Protein AF-A0A6C2U8V4-F1 (afdb_monomer_lite)

Secondary structure (DSSP, 8-state):
--SHHHHHHHHHHHHHHHHTT-S--HHHHHHHHHHHHHHHHHHHHHHHHHHHHHHHHHHHHHHHHHHHHHHHHHHHHHHHHTT-HHHHHHHHHHHHHHHHHHHHHHHHHHHHHHHHHHHHHHHHHHHHHHHHHHHHHHHHHHHHHHHHHHHHHHHHHHHHHTT--TTHHHHHHHHHHHHHHHHHHHHHHHHHHHTTSSSSSSSTT--------HHHHHHHHSSSS--

Foldseek 3Di:
DPDPVVVVVVVVVVVVVVVVVVPDPVLVVLVVVLVVLVVVLVVLVVVLVVLVVVLVVLVVQLVVLVVLLVVLVVQLVVCVVVVNVVSNVVSVVSNVVSVVSNVVSVVVSVVSVVVSVVSVVVSVVSVVVSVVSVVVSVVVVVVVVVVVVVVVVVVVVVVCVVQPNPCNVVVVVVVVVVVVVVVVVVVVVVVVVVVVPPPPPPPPPDDDDDDDDPVPVVVVVPPPDDD

InterPro domains:
  IPR007157 PspA/VIPP1 [PF04012] (3-222)
  IPR007157 PspA/VIPP1 [PTHR31088] (2-222)

Sequence (227 aa):
MASLFKAISNVVRGAKDDLAKSMADPVRDGKIAIADSEKQVAEFTTKIASLVAENKRLIKQRDEAAEEVEKFTRIAQKAAQAGNEADVRSALEMKTRADERVASLTAEVAKSEQLTSMLRDQLGKARAKVAQAKSNMTRMSARVEGAKIRTELAKASSEFNAGNSPLGALDDLEKSVQEKESEAEAWEEMVGMENQGSAADLASKYDTPASALDDEVAKLMAANKKG

Structure (mmCIF, N/CA/C/O backbone):
data_AF-A0A6C2U8V4-F1
#
_entry.id   AF-A0A6C2U8V4-F1
#
loop_
_atom_site.group_PDB
_atom_site.id
_atom_site.type_symbol
_atom_site.label_atom_id
_atom_site.label_alt_id
_atom_site.label_comp_id
_atom_site.label_asym_id
_atom_site.label_entity_id
_atom_site.label_seq_id
_atom_site.pdbx_PDB_ins_code
_atom_site.Cartn_x
_atom_site.Cartn_y
_atom_site.Cartn_z
_atom_site.occupancy
_atom_site.B_iso_or_equiv
_atom_site.auth_seq_id
_atom_site.auth_comp_id
_atom_site.auth_asym_id
_atom_site.auth_atom_id
_atom_site.pdbx_PDB_model_num
ATOM 1 N N . MET A 1 1 ? 47.813 33.747 -34.731 1.00 45.91 1 MET A N 1
ATOM 2 C CA . MET A 1 1 ? 46.968 33.174 -33.652 1.00 45.91 1 MET A CA 1
ATOM 3 C C . MET A 1 1 ? 45.488 33.136 -34.071 1.00 45.91 1 MET A C 1
ATOM 5 O O . MET A 1 1 ? 44.652 33.741 -33.421 1.00 45.91 1 MET A O 1
ATOM 9 N N . ALA A 1 2 ? 45.142 32.440 -35.163 1.00 56.03 2 ALA A N 1
ATOM 10 C CA . ALA A 1 2 ? 43.776 32.430 -35.723 1.00 56.03 2 ALA A CA 1
ATOM 11 C C . ALA A 1 2 ? 43.219 31.006 -35.946 1.00 56.03 2 ALA A C 1
ATOM 13 O O . ALA A 1 2 ? 42.456 30.778 -36.878 1.00 56.03 2 ALA A O 1
ATOM 14 N N . SER A 1 3 ? 43.619 30.041 -35.107 1.00 54.16 3 SER A N 1
ATOM 15 C CA . SER A 1 3 ? 43.233 28.625 -35.273 1.00 54.16 3 SER A CA 1
ATOM 16 C C . SER A 1 3 ? 42.321 28.092 -34.154 1.00 54.16 3 SER A C 1
ATOM 18 O O . SER A 1 3 ? 41.470 27.243 -34.397 1.00 54.16 3 SER A O 1
ATOM 20 N N . LEU A 1 4 ? 42.385 28.659 -32.943 1.00 49.31 4 LEU A N 1
ATOM 21 C CA . LEU A 1 4 ? 41.612 28.157 -31.795 1.00 49.31 4 LEU A CA 1
ATOM 22 C C . LEU A 1 4 ? 40.139 28.610 -31.802 1.00 49.31 4 LEU A C 1
ATOM 24 O O . LEU A 1 4 ? 39.250 27.816 -31.512 1.00 49.31 4 LEU A O 1
ATOM 28 N N . PHE A 1 5 ? 39.841 29.839 -32.239 1.00 49.59 5 PHE A N 1
ATOM 29 C CA . PHE A 1 5 ? 38.450 30.304 -32.378 1.00 49.59 5 PHE A CA 1
ATOM 30 C C . PHE A 1 5 ? 37.708 29.653 -33.558 1.00 49.59 5 PHE A C 1
ATOM 32 O O . PHE A 1 5 ? 36.494 29.466 -33.496 1.00 49.59 5 PHE A O 1
ATOM 39 N N . LYS A 1 6 ? 38.427 29.246 -34.614 1.00 48.84 6 LYS A N 1
ATOM 40 C CA . LYS A 1 6 ? 37.847 28.515 -35.754 1.00 48.84 6 LYS A CA 1
ATOM 41 C C . LYS A 1 6 ? 37.521 27.063 -35.396 1.00 48.84 6 LYS A C 1
ATOM 43 O O . LYS A 1 6 ? 36.480 26.566 -35.812 1.00 48.84 6 LYS A O 1
ATOM 48 N N . ALA A 1 7 ? 38.342 26.425 -34.559 1.00 52.09 7 ALA A N 1
ATOM 49 C CA . ALA A 1 7 ? 38.050 25.098 -34.018 1.00 52.09 7 ALA A CA 1
ATOM 50 C C . ALA A 1 7 ? 36.796 25.108 -33.119 1.00 52.09 7 ALA A C 1
ATOM 52 O O . ALA A 1 7 ? 35.920 24.265 -33.284 1.00 52.09 7 ALA A O 1
ATOM 53 N N . ILE A 1 8 ? 36.636 26.119 -32.256 1.00 48.28 8 ILE A N 1
ATOM 54 C CA . ILE A 1 8 ? 35.443 26.261 -31.398 1.00 48.28 8 ILE A CA 1
ATOM 55 C C . ILE A 1 8 ? 34.193 26.616 -32.226 1.00 48.28 8 ILE A C 1
ATOM 57 O O . ILE A 1 8 ? 33.119 26.058 -32.007 1.00 48.28 8 ILE A O 1
ATOM 61 N N . SER A 1 9 ? 34.322 27.484 -33.237 1.00 48.34 9 SER A N 1
ATOM 62 C CA . SER A 1 9 ? 33.212 27.828 -34.139 1.00 48.34 9 SER A CA 1
ATOM 63 C C . SER A 1 9 ? 32.738 26.645 -34.992 1.00 48.34 9 SER A C 1
ATOM 65 O O . SER A 1 9 ? 31.557 26.599 -35.340 1.00 48.34 9 SER A O 1
ATOM 67 N N . ASN A 1 10 ? 33.621 25.707 -35.347 1.00 44.59 10 ASN A N 1
ATOM 68 C CA . ASN A 1 10 ? 33.250 24.522 -36.122 1.00 44.59 10 ASN A CA 1
ATOM 69 C C . ASN A 1 10 ? 32.619 23.424 -35.253 1.00 44.59 10 ASN A C 1
ATOM 71 O O . ASN A 1 10 ? 31.717 22.742 -35.731 1.00 44.59 10 ASN A O 1
ATOM 75 N N . VAL A 1 11 ? 32.970 23.328 -33.965 1.00 52.69 11 VAL A N 1
ATOM 76 C CA . VAL A 1 11 ? 32.257 22.464 -33.000 1.00 52.69 11 VAL A CA 1
ATOM 77 C C . VAL A 1 11 ? 30.810 22.941 -32.794 1.00 52.69 11 VAL A C 1
ATOM 79 O O . VAL A 1 11 ? 29.888 22.132 -32.740 1.00 52.69 11 VAL A O 1
ATOM 82 N N . VAL A 1 12 ? 30.573 24.257 -32.780 1.00 48.34 12 VAL A N 1
ATOM 83 C CA . VAL A 1 12 ? 29.216 24.825 -32.655 1.00 48.34 12 VAL A CA 1
ATOM 84 C C . VAL A 1 12 ? 28.395 24.696 -33.949 1.00 48.34 12 VAL A C 1
ATOM 86 O O . VAL A 1 12 ? 27.170 24.595 -33.883 1.00 48.34 12 VAL A O 1
ATOM 89 N N . ARG A 1 13 ? 29.030 24.674 -35.131 1.00 44.31 13 ARG A N 1
ATOM 90 C CA . ARG A 1 13 ? 28.330 24.447 -36.411 1.00 44.31 13 ARG A CA 1
ATOM 91 C C . ARG A 1 13 ? 28.014 22.969 -36.656 1.00 44.31 13 ARG A C 1
ATOM 93 O O . ARG A 1 13 ? 26.912 22.688 -37.106 1.00 44.31 13 ARG A O 1
ATOM 100 N N . GLY A 1 14 ? 28.905 22.049 -36.272 1.00 45.66 14 GLY A N 1
ATOM 101 C CA . GLY A 1 14 ? 28.641 20.603 -36.318 1.00 45.66 14 GLY A CA 1
ATOM 102 C C . GLY A 1 14 ? 27.516 20.167 -35.374 1.00 45.66 14 GLY A C 1
ATOM 103 O O . GLY A 1 14 ? 26.733 19.287 -35.706 1.00 45.66 14 GLY A O 1
ATOM 104 N N . ALA A 1 15 ? 27.342 20.865 -34.248 1.00 48.44 15 ALA A N 1
ATOM 105 C CA . ALA A 1 15 ? 26.213 20.629 -33.353 1.00 48.44 15 ALA A CA 1
ATOM 106 C C . ALA A 1 15 ? 24.857 21.079 -33.931 1.00 48.44 15 ALA A C 1
ATOM 108 O O . ALA A 1 15 ? 23.828 20.628 -33.442 1.00 48.44 15 ALA A O 1
ATOM 109 N N . LYS A 1 16 ? 24.806 21.959 -34.946 1.00 43.38 16 LYS A N 1
ATOM 110 C CA . LYS A 1 16 ? 23.532 22.466 -35.495 1.00 43.38 16 LYS A CA 1
ATOM 111 C C . LYS A 1 16 ? 22.876 21.521 -36.503 1.00 43.38 16 LYS A C 1
ATOM 113 O O . LYS A 1 16 ? 21.648 21.496 -36.546 1.00 43.38 16 LYS A O 1
ATOM 118 N N . ASP A 1 17 ? 23.653 20.697 -37.202 1.00 43.78 17 ASP A N 1
ATOM 119 C CA . ASP A 1 17 ? 23.097 19.662 -38.084 1.00 43.78 17 ASP A CA 1
ATOM 120 C C . ASP A 1 17 ? 22.673 18.401 -37.305 1.00 43.78 17 ASP A C 1
ATOM 122 O O . ASP A 1 17 ? 21.724 17.723 -37.703 1.00 43.78 17 ASP A O 1
ATOM 126 N N . ASP A 1 18 ? 23.254 18.157 -36.123 1.00 48.44 18 ASP A N 1
ATOM 127 C CA . ASP A 1 18 ? 22.783 17.119 -35.188 1.00 48.44 18 ASP A CA 1
ATOM 128 C C . ASP A 1 18 ? 21.653 17.592 -34.252 1.00 48.44 18 ASP A C 1
ATOM 130 O O . ASP A 1 18 ? 20.851 16.783 -33.780 1.00 48.44 18 ASP A O 1
ATOM 134 N N . LEU A 1 19 ? 21.501 18.902 -34.024 1.00 44.38 19 LEU A N 1
ATOM 135 C CA . LEU A 1 19 ? 20.407 19.445 -33.208 1.00 44.38 19 LEU A CA 1
ATOM 136 C C . LEU A 1 19 ? 19.065 19.485 -33.962 1.00 44.38 19 LEU A C 1
ATOM 138 O O . LEU A 1 19 ? 18.011 19.469 -33.328 1.00 44.38 19 LEU A O 1
ATOM 142 N N . ALA A 1 20 ? 19.071 19.440 -35.298 1.00 43.06 20 ALA A N 1
ATOM 143 C CA . ALA A 1 20 ? 17.849 19.308 -36.098 1.00 43.06 20 ALA A CA 1
ATOM 144 C C . ALA A 1 20 ? 17.210 17.900 -36.019 1.00 43.06 20 ALA A C 1
ATOM 146 O O . ALA A 1 20 ? 16.038 17.742 -36.353 1.00 43.06 20 ALA A O 1
ATOM 147 N N . LYS A 1 21 ? 17.930 16.889 -35.501 1.00 46.38 21 LYS A N 1
ATOM 148 C CA . LYS A 1 21 ? 17.393 15.554 -35.151 1.00 46.38 21 LYS A CA 1
ATOM 149 C C . LYS A 1 21 ? 16.984 15.420 -33.674 1.00 46.38 21 LYS A C 1
ATOM 151 O O . LYS A 1 21 ? 16.642 14.330 -33.229 1.00 46.38 21 LYS A O 1
ATOM 156 N N . SER A 1 22 ? 16.991 16.518 -32.913 1.00 50.53 22 SER A N 1
ATOM 157 C CA . SER A 1 22 ? 16.705 16.554 -31.466 1.00 50.53 22 SER A CA 1
ATOM 158 C C . SER A 1 22 ? 15.212 16.721 -31.111 1.00 50.53 22 SER A C 1
ATOM 160 O O . SER A 1 22 ? 14.852 16.884 -29.943 1.00 50.53 22 SER A O 1
ATOM 162 N N . MET A 1 23 ? 14.299 16.651 -32.086 1.00 47.84 23 MET A N 1
ATOM 163 C CA . MET A 1 23 ? 12.867 16.535 -31.791 1.00 47.84 23 MET A CA 1
ATOM 164 C C . MET A 1 23 ? 12.513 15.068 -31.486 1.00 47.84 23 MET A C 1
ATOM 166 O O . MET A 1 23 ? 12.340 14.267 -32.394 1.00 47.84 23 MET A O 1
ATOM 170 N N . ALA A 1 24 ? 12.414 14.768 -30.183 1.00 52.16 24 ALA A N 1
ATOM 171 C CA . ALA A 1 24 ? 11.990 13.511 -29.548 1.00 52.16 24 ALA A CA 1
ATOM 172 C C . ALA A 1 24 ? 12.878 12.279 -29.817 1.00 52.16 24 ALA A C 1
ATOM 174 O O . ALA A 1 24 ? 12.722 11.592 -30.820 1.00 52.16 24 ALA A O 1
ATOM 175 N N . ASP A 1 25 ? 13.755 11.937 -28.862 1.00 70.81 25 ASP A N 1
ATOM 176 C CA . ASP A 1 25 ? 14.272 10.567 -28.741 1.00 70.81 25 ASP A CA 1
ATOM 177 C C . ASP A 1 25 ? 13.211 9.736 -27.992 1.00 70.81 25 ASP A C 1
ATOM 179 O O . ASP A 1 25 ? 13.082 9.878 -26.768 1.00 70.81 25 ASP A O 1
ATOM 183 N N . PRO A 1 26 ? 12.456 8.852 -28.676 1.00 72.38 26 PRO A N 1
ATOM 184 C CA . PRO A 1 26 ? 11.370 8.100 -28.050 1.00 72.38 26 PRO A CA 1
ATOM 185 C C . PRO A 1 26 ? 11.869 7.163 -26.943 1.00 72.38 26 PRO A C 1
ATOM 187 O O . PRO A 1 26 ? 11.113 6.814 -26.035 1.00 72.38 26 PRO A O 1
ATOM 190 N N . VAL A 1 27 ? 13.144 6.756 -26.996 1.00 76.69 27 VAL A N 1
ATOM 191 C CA . VAL A 1 27 ? 13.772 5.927 -25.963 1.00 76.69 27 VAL A CA 1
ATOM 192 C C . VAL A 1 27 ? 14.047 6.759 -24.716 1.00 76.69 27 VAL A C 1
ATOM 194 O O . VAL A 1 27 ? 13.769 6.305 -23.605 1.00 76.69 27 VAL A O 1
ATOM 197 N N . ARG A 1 28 ? 14.571 7.979 -24.873 1.00 82.75 28 ARG A N 1
ATOM 198 C CA . ARG A 1 28 ? 14.780 8.906 -23.752 1.00 82.75 28 ARG A CA 1
ATOM 199 C C . ARG A 1 28 ? 13.455 9.263 -23.084 1.00 82.75 28 ARG A C 1
ATOM 201 O O . ARG A 1 28 ? 13.329 9.102 -21.872 1.00 82.75 28 ARG A O 1
ATOM 208 N N . ASP A 1 29 ? 12.477 9.707 -23.865 1.00 82.12 29 ASP A N 1
ATOM 209 C CA . ASP A 1 29 ? 11.191 10.176 -23.340 1.00 82.12 29 ASP A CA 1
ATOM 210 C C . ASP A 1 29 ? 10.426 9.031 -22.664 1.00 82.12 29 ASP A C 1
ATOM 212 O O . ASP A 1 29 ? 9.870 9.193 -21.577 1.00 82.12 29 ASP A O 1
ATOM 216 N N . GLY A 1 30 ? 10.500 7.824 -23.231 1.00 81.62 30 GLY A N 1
ATOM 217 C CA . GLY A 1 30 ? 9.956 6.627 -22.606 1.00 81.62 30 GLY A CA 1
ATOM 218 C C . GLY A 1 30 ? 10.652 6.238 -21.295 1.00 81.62 30 GLY A C 1
ATOM 219 O O . GLY A 1 30 ? 9.977 5.829 -20.350 1.00 81.62 30 GLY A O 1
ATOM 220 N N . LYS A 1 31 ? 11.982 6.387 -21.191 1.00 85.88 31 LYS A N 1
ATOM 221 C CA . LYS A 1 31 ? 12.718 6.162 -19.931 1.00 85.88 31 LYS A CA 1
ATOM 222 C C . LYS A 1 31 ? 12.314 7.162 -18.844 1.00 85.88 31 LYS A C 1
ATOM 224 O O . LYS A 1 31 ? 12.139 6.744 -17.702 1.00 85.88 31 LYS A O 1
ATOM 229 N N . ILE A 1 32 ? 12.125 8.437 -19.194 1.00 88.75 32 ILE A N 1
ATOM 230 C CA . ILE A 1 32 ? 11.640 9.472 -18.263 1.00 88.75 32 ILE A CA 1
ATOM 231 C C . ILE A 1 32 ? 10.233 9.118 -17.774 1.00 88.75 32 ILE A C 1
ATOM 233 O O . ILE A 1 32 ? 10.012 9.039 -16.570 1.00 88.75 32 ILE A O 1
ATOM 237 N N . ALA A 1 33 ? 9.313 8.786 -18.685 1.00 83.75 33 ALA A N 1
ATOM 238 C CA . ALA A 1 33 ? 7.949 8.402 -18.323 1.00 83.75 33 ALA A CA 1
ATOM 239 C C . ALA A 1 33 ? 7.900 7.176 -17.388 1.00 83.75 33 ALA A C 1
ATOM 241 O O . ALA A 1 33 ? 7.075 7.120 -16.472 1.00 83.75 33 ALA A O 1
ATOM 242 N N . ILE A 1 34 ? 8.788 6.194 -17.588 1.00 89.56 34 ILE A N 1
ATOM 243 C CA . ILE A 1 34 ? 8.923 5.038 -16.688 1.00 89.56 34 ILE A CA 1
ATOM 244 C C . ILE A 1 34 ? 9.429 5.477 -15.311 1.00 89.56 34 ILE A C 1
ATOM 246 O O . ILE A 1 34 ? 8.846 5.061 -14.313 1.00 89.56 34 ILE A O 1
ATOM 250 N N . ALA A 1 35 ? 10.461 6.321 -15.244 1.00 89.88 35 ALA A N 1
ATOM 251 C CA . ALA A 1 35 ? 11.000 6.819 -13.978 1.00 89.88 35 ALA A CA 1
ATOM 252 C C . ALA A 1 35 ? 9.961 7.642 -13.192 1.00 89.88 35 ALA A C 1
ATOM 254 O O . ALA A 1 35 ? 9.774 7.426 -11.993 1.00 89.88 35 ALA A O 1
ATOM 255 N N . ASP A 1 36 ? 9.218 8.517 -13.871 1.00 90.19 36 ASP A N 1
ATOM 256 C CA . ASP A 1 36 ? 8.121 9.280 -13.269 1.00 90.19 36 ASP A CA 1
ATOM 257 C C . ASP A 1 36 ? 7.009 8.356 -12.760 1.00 90.19 36 ASP A C 1
ATOM 259 O O . ASP A 1 36 ? 6.465 8.561 -11.673 1.00 90.19 36 ASP A O 1
ATOM 263 N N . SER A 1 37 ? 6.704 7.289 -13.503 1.00 90.06 37 SER A N 1
ATOM 264 C CA . SER A 1 37 ? 5.733 6.277 -13.078 1.00 90.06 37 SER A CA 1
ATOM 265 C C . SER A 1 37 ? 6.222 5.475 -11.865 1.00 90.06 37 SER A C 1
ATOM 267 O O . 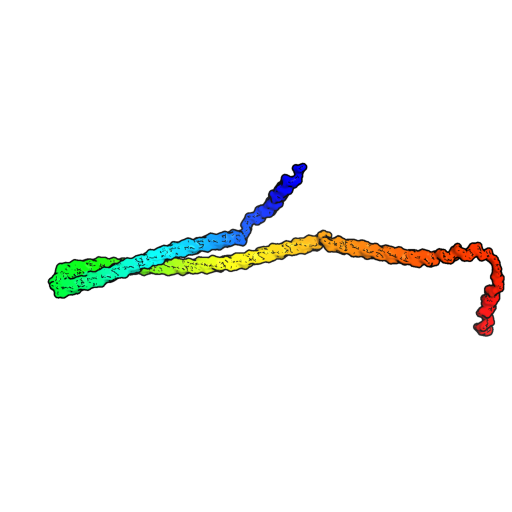SER A 1 37 ? 5.439 5.210 -10.953 1.00 90.06 37 SER A O 1
ATOM 269 N N . GLU A 1 38 ? 7.508 5.104 -11.810 1.00 93.31 38 GLU A N 1
ATOM 270 C CA . GLU A 1 38 ? 8.128 4.450 -10.646 1.00 93.31 38 GLU A CA 1
ATOM 271 C C . GLU A 1 38 ? 8.033 5.356 -9.404 1.00 93.31 38 GLU A C 1
ATOM 273 O O . GLU A 1 38 ? 7.635 4.893 -8.330 1.00 93.31 38 GLU A O 1
ATOM 278 N N . LYS A 1 39 ? 8.301 6.660 -9.560 1.00 94.88 39 LYS A N 1
ATOM 279 C CA . LYS A 1 39 ? 8.146 7.657 -8.492 1.00 94.88 39 LYS A CA 1
ATOM 280 C C . LYS A 1 39 ? 6.697 7.754 -8.009 1.00 94.88 39 LYS A C 1
ATOM 282 O O . LYS A 1 39 ? 6.453 7.666 -6.807 1.00 94.88 39 LYS A O 1
ATOM 287 N N . GLN A 1 40 ? 5.729 7.861 -8.919 1.00 89.94 40 GLN A N 1
ATOM 288 C CA . GLN A 1 40 ? 4.306 7.907 -8.558 1.00 89.94 40 GLN A CA 1
ATOM 289 C C . GLN A 1 40 ? 3.861 6.639 -7.818 1.00 89.94 40 GLN A C 1
ATOM 291 O O . GLN A 1 40 ? 3.149 6.714 -6.817 1.00 89.94 40 GLN A O 1
ATOM 296 N N . VAL A 1 41 ? 4.310 5.461 -8.261 1.00 93.38 41 VAL A N 1
ATOM 297 C CA . VAL A 1 41 ? 4.047 4.191 -7.569 1.00 93.38 41 VAL A CA 1
ATOM 298 C C . VAL A 1 41 ? 4.610 4.211 -6.147 1.00 93.38 41 VAL A C 1
ATOM 300 O O . VAL A 1 41 ? 3.938 3.742 -5.225 1.00 93.38 41 VAL A O 1
ATOM 303 N N . ALA A 1 42 ? 5.811 4.753 -5.937 1.00 92.62 42 ALA A N 1
ATOM 304 C CA . ALA A 1 42 ? 6.389 4.898 -4.602 1.00 92.62 42 ALA A CA 1
ATOM 305 C C . ALA A 1 42 ? 5.560 5.856 -3.727 1.00 92.62 42 ALA A C 1
ATOM 307 O O . ALA A 1 42 ? 5.205 5.507 -2.602 1.00 92.62 42 ALA A O 1
ATOM 308 N N . GLU A 1 43 ? 5.156 7.010 -4.260 1.00 91.69 43 GLU A N 1
ATOM 309 C CA . GLU A 1 43 ? 4.302 7.971 -3.551 1.00 91.69 43 GLU A CA 1
ATOM 310 C C . GLU A 1 43 ? 2.950 7.364 -3.145 1.00 91.69 43 GLU A C 1
ATOM 312 O O . GLU A 1 43 ? 2.525 7.491 -1.993 1.00 91.69 43 GLU A O 1
ATOM 317 N N . PHE A 1 44 ? 2.280 6.652 -4.057 1.00 87.62 44 PHE A N 1
ATOM 318 C CA . PHE A 1 44 ? 1.031 5.956 -3.744 1.00 87.62 44 PHE A CA 1
ATOM 319 C C . PHE A 1 44 ? 1.233 4.823 -2.742 1.00 87.62 44 PHE A C 1
ATOM 321 O O . PHE A 1 44 ? 0.371 4.612 -1.892 1.00 87.62 44 PHE A O 1
ATOM 328 N N . THR A 1 45 ? 2.375 4.132 -2.784 1.00 92.56 45 THR A N 1
ATOM 329 C CA . THR A 1 45 ? 2.722 3.120 -1.777 1.00 92.56 45 THR A CA 1
ATOM 330 C C . THR A 1 45 ? 2.735 3.735 -0.379 1.00 92.56 45 THR A C 1
ATOM 332 O O . THR A 1 45 ? 2.116 3.183 0.528 1.00 92.56 45 THR A O 1
ATOM 335 N N . THR A 1 46 ? 3.372 4.897 -0.212 1.00 94.06 46 THR A N 1
ATOM 336 C CA . THR A 1 46 ? 3.418 5.609 1.072 1.00 94.06 46 THR A CA 1
ATOM 337 C C . THR A 1 46 ? 2.027 6.051 1.522 1.00 94.06 46 THR A C 1
ATOM 339 O O . THR A 1 46 ? 1.648 5.794 2.661 1.00 94.06 46 THR A O 1
ATOM 342 N N . LYS A 1 47 ? 1.221 6.638 0.626 1.00 89.88 47 LYS A N 1
ATOM 343 C CA . LYS A 1 47 ? -0.158 7.055 0.948 1.00 89.88 47 LYS A CA 1
ATOM 344 C C . LYS A 1 47 ? -1.037 5.875 1.374 1.00 89.88 47 LYS A C 1
ATOM 346 O O . LYS A 1 47 ? -1.773 5.972 2.352 1.00 89.88 47 LYS A O 1
ATOM 351 N N . ILE A 1 48 ? -0.935 4.744 0.674 1.00 91.44 48 ILE A N 1
ATOM 352 C CA . ILE A 1 48 ? -1.662 3.517 1.024 1.00 91.44 48 ILE A CA 1
ATOM 353 C C . ILE A 1 48 ? -1.167 2.965 2.365 1.00 91.44 48 ILE A C 1
ATOM 355 O O . ILE A 1 48 ? -1.979 2.514 3.166 1.00 91.44 48 ILE A O 1
ATOM 359 N N . ALA A 1 49 ? 0.133 3.036 2.657 1.00 90.38 49 ALA A N 1
ATOM 360 C CA . ALA A 1 49 ? 0.662 2.641 3.960 1.00 90.38 49 ALA A CA 1
ATOM 361 C C . ALA A 1 49 ? 0.102 3.511 5.100 1.00 90.38 49 ALA A C 1
ATOM 363 O O . ALA A 1 49 ? -0.258 2.970 6.145 1.00 90.38 49 ALA A O 1
ATOM 364 N N . SER A 1 50 ? -0.048 4.823 4.891 1.00 92.38 50 SER A N 1
ATOM 365 C CA . SER A 1 50 ? -0.710 5.712 5.855 1.00 92.38 50 SER A CA 1
ATOM 366 C C . SER A 1 50 ? -2.173 5.323 6.090 1.00 92.38 50 SER A C 1
ATOM 368 O O . SER A 1 50 ? -2.605 5.271 7.237 1.00 92.38 50 SER A O 1
ATOM 370 N N . LEU A 1 51 ? -2.920 4.970 5.037 1.00 88.25 51 LEU A N 1
ATOM 371 C CA . LEU A 1 51 ? -4.299 4.476 5.175 1.00 88.25 51 LEU A CA 1
ATOM 372 C C . LEU A 1 51 ? -4.368 3.146 5.936 1.00 88.25 51 LEU A C 1
ATOM 374 O O . LEU A 1 51 ? -5.236 2.966 6.783 1.00 88.25 51 LEU A O 1
ATOM 378 N N . VAL A 1 52 ? -3.428 2.230 5.687 1.00 92.38 52 VAL A N 1
ATOM 379 C CA . VAL A 1 52 ? -3.311 0.970 6.441 1.00 92.38 52 VAL A CA 1
ATOM 380 C C . VAL A 1 52 ? -3.022 1.241 7.920 1.00 92.38 52 VAL A C 1
ATOM 382 O O . VAL A 1 52 ? -3.570 0.561 8.785 1.00 92.38 52 VAL A O 1
ATOM 385 N N . ALA A 1 53 ? -2.154 2.205 8.228 1.00 94.69 53 ALA A N 1
ATOM 386 C CA . ALA A 1 53 ? -1.853 2.580 9.606 1.00 94.69 53 ALA A CA 1
ATOM 387 C C . ALA A 1 53 ? -3.090 3.157 10.311 1.00 94.69 53 ALA A C 1
ATOM 389 O O . ALA A 1 53 ? -3.384 2.767 11.440 1.00 94.69 53 ALA A O 1
ATOM 390 N N . GLU A 1 54 ? -3.849 4.010 9.625 1.00 93.81 54 GLU A N 1
ATOM 391 C CA . GLU A 1 54 ? -5.103 4.551 10.151 1.00 93.81 54 GLU A CA 1
ATOM 392 C C . GLU A 1 54 ? -6.159 3.458 10.357 1.00 93.81 54 GLU A C 1
ATOM 394 O O . GLU A 1 54 ? -6.810 3.414 11.395 1.00 93.81 54 GLU A O 1
ATOM 399 N N . ASN A 1 55 ? -6.269 2.504 9.430 1.00 95.06 55 ASN A N 1
ATOM 400 C CA . ASN A 1 55 ? -7.125 1.332 9.595 1.00 95.06 55 ASN A CA 1
ATOM 401 C C . ASN A 1 55 ? -6.772 0.541 10.869 1.00 95.06 55 ASN A C 1
ATOM 403 O O . ASN A 1 55 ? -7.646 0.250 11.682 1.00 95.06 55 ASN A O 1
ATOM 407 N N . LYS A 1 56 ? -5.479 0.280 11.107 1.00 97.19 56 LYS A N 1
ATOM 408 C CA . LYS A 1 56 ? -5.022 -0.369 12.346 1.00 97.19 56 LYS A CA 1
ATOM 409 C C . LYS A 1 56 ? -5.367 0.442 13.593 1.00 97.19 56 LYS A C 1
ATOM 411 O O . LYS A 1 56 ? -5.684 -0.141 14.627 1.00 97.19 56 LYS A O 1
ATOM 416 N N . ARG A 1 57 ? -5.308 1.774 13.507 1.00 97.69 57 ARG A N 1
ATOM 417 C CA . ARG A 1 57 ? -5.710 2.666 14.598 1.00 97.69 57 ARG A CA 1
ATOM 418 C C . ARG A 1 57 ? -7.203 2.519 14.901 1.00 97.69 57 ARG A C 1
ATOM 420 O O . ARG A 1 57 ? -7.551 2.377 16.068 1.00 97.69 57 ARG A O 1
ATOM 427 N N . LEU A 1 58 ? -8.058 2.482 13.877 1.00 97.75 58 LEU A N 1
ATOM 428 C CA . LEU A 1 58 ? -9.502 2.257 14.024 1.00 97.75 58 LEU A CA 1
ATOM 429 C C . LEU A 1 58 ? -9.814 0.881 14.625 1.00 97.75 58 LEU A C 1
ATOM 431 O O . LEU A 1 58 ? -10.630 0.791 15.537 1.00 97.75 58 LEU A O 1
ATOM 435 N N . ILE A 1 59 ? -9.124 -0.172 14.171 1.00 98.12 59 ILE A N 1
ATOM 436 C CA . ILE A 1 59 ? -9.234 -1.520 14.748 1.00 98.12 59 ILE A CA 1
ATOM 437 C C . ILE A 1 59 ? -8.913 -1.478 16.242 1.00 98.12 59 ILE A C 1
ATOM 439 O O . ILE A 1 59 ? -9.709 -1.940 17.052 1.00 98.12 59 ILE A O 1
ATOM 443 N N . LYS A 1 60 ? -7.795 -0.847 16.617 1.00 98.50 60 LYS A N 1
ATOM 444 C CA . LYS A 1 60 ? -7.413 -0.717 18.025 1.00 98.50 60 LYS A CA 1
ATOM 445 C C . LYS A 1 60 ? -8.476 0.026 18.839 1.00 98.50 60 LYS A C 1
ATOM 447 O O . LYS A 1 60 ? -8.820 -0.417 19.924 1.00 98.50 60 LYS A O 1
ATOM 452 N N . GLN A 1 61 ? -9.023 1.125 18.316 1.00 98.31 61 GLN A N 1
ATOM 453 C CA . GLN A 1 61 ? -10.083 1.876 18.998 1.00 98.31 61 GLN A CA 1
ATOM 454 C C . GLN A 1 61 ? -11.369 1.062 19.168 1.00 98.31 61 GLN A C 1
ATOM 456 O O . GLN A 1 61 ? -12.045 1.191 20.189 1.00 98.31 61 GLN A O 1
ATOM 461 N N . ARG A 1 62 ? -11.725 0.238 18.175 1.00 98.62 62 ARG A N 1
ATOM 462 C CA . ARG A 1 62 ? -12.864 -0.682 18.264 1.00 98.62 62 ARG A CA 1
ATOM 463 C C . ARG A 1 62 ? -12.633 -1.709 19.368 1.00 98.62 62 ARG A C 1
ATOM 465 O O . ARG A 1 62 ? -13.541 -1.954 20.154 1.00 98.62 62 ARG A O 1
ATOM 472 N N . ASP A 1 63 ? -11.435 -2.282 19.423 1.00 98.44 63 ASP A N 1
ATOM 473 C CA . ASP A 1 63 ? -11.077 -3.303 20.408 1.00 98.44 63 ASP A CA 1
ATOM 474 C C . ASP A 1 63 ? -11.061 -2.714 21.827 1.00 98.44 63 ASP A C 1
ATOM 476 O O . ASP A 1 63 ? -11.666 -3.280 22.732 1.00 98.44 63 ASP A O 1
ATOM 480 N N . GLU A 1 64 ? -10.502 -1.513 22.004 1.00 98.38 64 GLU A N 1
ATOM 481 C CA . GLU A 1 64 ? -10.571 -0.759 23.266 1.00 98.38 64 GLU A CA 1
ATOM 482 C C . GLU A 1 64 ? -12.029 -0.491 23.697 1.00 98.38 64 GLU A C 1
ATOM 484 O O . GLU A 1 64 ? -12.376 -0.648 24.867 1.00 98.38 64 GLU A O 1
ATOM 489 N N . ALA A 1 65 ? -12.918 -0.134 22.762 1.00 98.31 65 ALA A N 1
ATOM 490 C CA . ALA A 1 65 ? -14.340 0.043 23.064 1.00 98.31 65 ALA A CA 1
ATOM 491 C C . ALA A 1 65 ? -15.033 -1.285 23.430 1.00 98.31 65 ALA A C 1
ATOM 493 O O . ALA A 1 65 ? -15.904 -1.304 24.298 1.00 98.31 65 ALA A O 1
ATOM 494 N N . ALA A 1 66 ? -14.635 -2.404 22.821 1.00 98.44 66 ALA A N 1
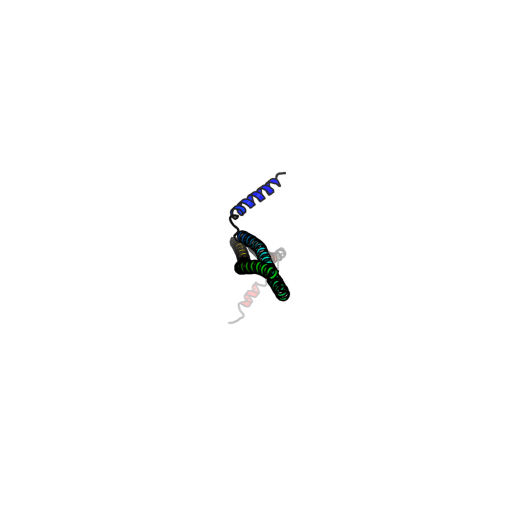ATOM 495 C CA . ALA A 1 66 ? -15.148 -3.725 23.180 1.00 98.44 66 ALA A CA 1
ATOM 496 C C . ALA A 1 66 ? -14.704 -4.139 24.596 1.00 98.44 66 ALA A C 1
ATOM 498 O O . ALA A 1 66 ? -15.503 -4.668 25.370 1.00 98.44 66 ALA A O 1
ATOM 499 N N . GLU A 1 67 ? -13.472 -3.814 24.991 1.00 98.56 67 GLU A N 1
ATOM 500 C CA . GLU A 1 67 ? -13.005 -4.001 26.368 1.00 98.56 67 GLU A CA 1
ATOM 501 C C . GLU A 1 67 ? -13.808 -3.152 27.373 1.00 98.56 67 GLU A C 1
ATOM 503 O O . GLU A 1 67 ? -14.108 -3.613 28.482 1.00 98.56 67 GLU A O 1
ATOM 508 N N . GLU A 1 68 ? -14.209 -1.926 27.002 1.00 98.00 68 GLU A N 1
ATOM 509 C CA . GLU A 1 68 ? -15.116 -1.100 27.813 1.00 98.00 68 GLU A CA 1
ATOM 510 C C . GLU A 1 68 ? -16.480 -1.789 28.012 1.00 98.00 68 GLU A C 1
ATOM 512 O O . GLU A 1 68 ? -16.981 -1.830 29.141 1.00 98.00 68 GLU A O 1
ATOM 517 N N . VAL A 1 69 ? -17.057 -2.392 26.963 1.00 98.38 69 VAL A N 1
ATOM 518 C CA . VAL A 1 69 ? -18.309 -3.171 27.055 1.00 98.38 69 VAL A CA 1
ATOM 519 C C . VAL A 1 69 ? -18.169 -4.302 28.074 1.00 98.38 69 VAL A C 1
ATOM 521 O O . VAL A 1 69 ? -19.013 -4.452 28.967 1.00 98.38 69 VAL A O 1
ATOM 524 N N . GLU A 1 70 ? -17.091 -5.084 28.002 1.00 98.19 70 GLU A N 1
ATOM 525 C CA . GLU A 1 70 ? -16.837 -6.176 28.948 1.00 98.19 70 GLU A CA 1
ATOM 526 C C . GLU A 1 70 ? -16.621 -5.671 30.378 1.00 98.19 70 GLU A C 1
ATOM 528 O O . GLU A 1 70 ? -17.069 -6.289 31.353 1.00 98.19 70 GLU A O 1
ATOM 533 N N . LYS A 1 71 ? -15.928 -4.540 30.534 1.00 98.25 71 LYS A N 1
ATOM 534 C CA . LYS A 1 71 ? -15.702 -3.900 31.831 1.00 98.25 71 LYS A CA 1
ATOM 535 C C . LYS A 1 71 ? -17.025 -3.492 32.473 1.00 98.25 71 LYS A C 1
ATOM 537 O O . LYS A 1 71 ? -17.274 -3.865 33.620 1.00 98.25 71 LYS A O 1
ATOM 542 N N . PHE A 1 72 ? -17.878 -2.762 31.758 1.00 97.25 72 PHE A N 1
ATOM 543 C CA . PHE A 1 72 ? -19.161 -2.311 32.299 1.00 97.25 72 PHE A CA 1
ATOM 544 C C . PHE A 1 72 ? -20.140 -3.463 32.519 1.00 97.25 72 PHE A C 1
ATOM 546 O O . PHE A 1 72 ? -20.863 -3.457 33.513 1.00 97.25 72 PHE A O 1
ATOM 553 N N . THR A 1 73 ? -20.080 -4.509 31.693 1.00 97.25 73 THR A N 1
ATOM 554 C CA . THR A 1 73 ? -20.822 -5.756 31.929 1.00 97.25 73 THR A CA 1
ATOM 555 C C . THR A 1 73 ? -20.432 -6.392 33.267 1.00 97.25 73 THR A C 1
ATOM 557 O O . THR A 1 73 ? -21.302 -6.710 34.078 1.00 97.25 73 THR A O 1
ATOM 560 N N . ARG A 1 74 ? -19.129 -6.515 33.556 1.00 98.19 74 ARG A N 1
ATOM 561 C CA . ARG A 1 74 ? -18.640 -7.048 34.841 1.00 98.19 74 ARG A CA 1
ATOM 562 C C . ARG A 1 74 ? -19.023 -6.165 36.029 1.00 98.19 74 ARG A C 1
ATOM 564 O O . ARG A 1 74 ? -19.337 -6.691 37.095 1.00 98.19 74 ARG A O 1
ATOM 571 N N . ILE A 1 75 ? -18.994 -4.840 35.870 1.00 96.75 75 ILE A N 1
ATOM 572 C CA . ILE A 1 75 ? -19.424 -3.902 36.920 1.00 96.75 75 ILE A CA 1
ATOM 573 C C . ILE A 1 75 ? -20.920 -4.073 37.203 1.00 96.75 75 ILE A C 1
ATOM 575 O O . ILE A 1 75 ? -21.286 -4.243 38.364 1.00 96.75 75 ILE A O 1
ATOM 579 N N . ALA A 1 76 ? -21.763 -4.112 36.167 1.00 94.94 76 ALA A N 1
ATOM 580 C CA . ALA A 1 76 ? -23.202 -4.322 36.312 1.00 94.94 76 ALA A CA 1
ATOM 581 C C . ALA A 1 76 ? -23.514 -5.647 37.028 1.00 94.94 76 ALA A C 1
ATOM 583 O O . ALA A 1 76 ? -24.332 -5.679 37.942 1.00 94.94 76 ALA A O 1
ATOM 584 N N . GLN A 1 77 ? -22.811 -6.732 36.682 1.00 96.50 77 GLN A N 1
ATOM 585 C CA . GLN A 1 77 ? -22.963 -8.029 37.352 1.00 96.50 77 GLN A CA 1
ATOM 586 C C . GLN A 1 77 ? -22.608 -7.965 38.845 1.00 96.50 77 GLN A C 1
ATOM 588 O O . GLN A 1 77 ? -23.355 -8.481 39.675 1.00 96.50 77 GLN A O 1
ATOM 593 N N . LYS A 1 78 ? -21.495 -7.313 39.204 1.00 97.88 78 LYS A N 1
ATOM 594 C CA . LYS A 1 78 ? -21.088 -7.146 40.609 1.00 97.88 78 LYS A CA 1
ATOM 595 C C . LYS A 1 78 ? -22.068 -6.272 41.394 1.00 97.88 78 LYS A C 1
ATOM 597 O O . LYS A 1 78 ? -22.417 -6.621 42.516 1.00 97.88 78 LYS A O 1
ATOM 602 N N . ALA A 1 79 ? -22.533 -5.171 40.804 1.00 94.81 79 ALA A N 1
ATOM 603 C CA . ALA A 1 79 ? -23.532 -4.298 41.417 1.00 94.81 79 ALA A CA 1
ATOM 604 C C . ALA A 1 79 ? -24.861 -5.034 41.657 1.00 94.81 79 ALA A C 1
ATOM 606 O O . ALA A 1 79 ? -25.451 -4.902 42.727 1.00 94.81 79 ALA A O 1
ATOM 607 N N . ALA A 1 80 ? -25.282 -5.881 40.711 1.00 95.19 80 ALA A N 1
ATOM 608 C CA . ALA A 1 80 ? -26.480 -6.707 40.847 1.00 95.19 80 ALA A CA 1
ATOM 609 C C . ALA A 1 80 ? -26.346 -7.735 41.981 1.00 95.19 80 ALA A C 1
ATOM 611 O O . ALA A 1 80 ? -27.267 -7.890 42.777 1.00 95.19 80 ALA A O 1
ATOM 612 N N . GLN A 1 81 ? -25.186 -8.392 42.104 1.00 96.75 81 GLN A N 1
ATOM 613 C CA . GLN A 1 81 ? -24.899 -9.308 43.218 1.00 96.75 81 GLN A CA 1
ATOM 614 C C . GLN A 1 81 ? -24.917 -8.601 44.579 1.00 96.75 81 GLN A C 1
ATOM 616 O O . GLN A 1 81 ? -25.318 -9.197 45.574 1.00 96.75 81 GLN A O 1
ATOM 621 N N . ALA A 1 82 ? -24.506 -7.332 44.620 1.00 96.62 82 ALA A N 1
ATOM 622 C CA . ALA A 1 82 ? -24.560 -6.494 45.814 1.00 96.62 82 ALA A CA 1
ATOM 623 C C . ALA A 1 82 ? -25.951 -5.876 46.076 1.00 96.62 82 ALA A C 1
ATOM 625 O O . ALA A 1 82 ? -26.121 -5.176 47.071 1.00 96.62 82 ALA A O 1
ATOM 626 N N . GLY A 1 83 ? -26.936 -6.101 45.198 1.00 95.75 83 GLY A N 1
ATOM 627 C CA . GLY A 1 83 ? -28.282 -5.533 45.316 1.00 95.75 83 GLY A CA 1
ATOM 628 C C . GLY A 1 83 ? -28.369 -4.023 45.058 1.00 95.75 83 GLY A C 1
ATOM 629 O O . GLY A 1 83 ? -29.381 -3.415 45.399 1.00 95.75 83 GLY A O 1
ATOM 630 N N . ASN A 1 84 ? -27.339 -3.400 44.468 1.00 96.56 84 ASN A N 1
ATOM 631 C CA . ASN A 1 84 ? -27.343 -1.964 44.182 1.00 96.56 84 ASN A CA 1
ATOM 632 C C . ASN A 1 84 ? -27.901 -1.669 42.780 1.00 96.56 84 ASN A C 1
ATOM 634 O O . ASN A 1 84 ? -27.163 -1.591 41.798 1.00 96.56 84 ASN A O 1
ATOM 638 N N . GLU A 1 85 ? -29.217 -1.482 42.689 1.00 95.38 85 GLU A N 1
ATOM 639 C CA . GLU A 1 85 ? -29.921 -1.239 41.423 1.00 95.38 85 GLU A CA 1
ATOM 640 C C . GLU A 1 85 ? -29.471 0.048 40.703 1.00 95.38 85 GLU A C 1
ATOM 642 O O . GLU A 1 85 ? -29.375 0.069 39.472 1.00 95.38 85 GLU A O 1
ATOM 647 N N . ALA A 1 86 ? -29.144 1.111 41.447 1.00 95.62 86 ALA A N 1
ATOM 648 C CA . ALA A 1 86 ? -28.705 2.378 40.862 1.00 95.62 86 ALA A CA 1
ATOM 649 C C . ALA A 1 86 ? -27.372 2.221 40.107 1.00 95.62 86 ALA A C 1
ATOM 651 O O . ALA A 1 86 ? -27.234 2.692 38.973 1.00 95.62 86 ALA A O 1
ATOM 652 N N . ASP A 1 87 ? -26.424 1.487 40.696 1.00 92.94 87 ASP A N 1
ATOM 653 C CA . ASP A 1 87 ? -25.131 1.191 40.074 1.00 92.94 87 ASP A CA 1
ATOM 654 C C . ASP A 1 87 ? -25.279 0.263 38.862 1.00 92.94 87 ASP A C 1
ATOM 656 O O . ASP A 1 87 ? -24.582 0.445 37.862 1.00 92.94 87 ASP A O 1
ATOM 660 N N . VAL A 1 88 ? -26.212 -0.698 38.908 1.00 96.12 88 VAL A N 1
ATOM 661 C CA . VAL A 1 88 ? -26.532 -1.553 37.752 1.00 96.12 88 VAL A CA 1
ATOM 662 C C . VAL A 1 88 ? -27.004 -0.701 36.579 1.00 96.12 88 VAL A C 1
ATOM 664 O O . VAL A 1 88 ? -26.476 -0.843 35.476 1.00 96.12 88 VAL A O 1
ATOM 667 N N . ARG A 1 89 ? -27.967 0.203 36.805 1.00 96.31 89 ARG A N 1
ATOM 668 C CA . ARG A 1 89 ? -28.503 1.063 35.741 1.00 96.31 89 ARG A CA 1
ATOM 669 C C . ARG A 1 89 ? -27.406 1.944 35.140 1.00 96.31 89 ARG A C 1
ATOM 671 O O . ARG A 1 89 ? -27.251 1.962 33.922 1.00 96.31 89 ARG A O 1
ATOM 678 N N . SER A 1 90 ? -26.592 2.579 35.983 1.00 96.62 90 SER A N 1
ATOM 679 C CA . SER A 1 90 ? -25.459 3.406 35.545 1.00 96.62 90 SER A CA 1
ATOM 680 C C . SER A 1 90 ? -24.438 2.611 34.716 1.00 96.62 90 SER A C 1
ATOM 682 O O . SER A 1 90 ? -24.029 3.038 33.634 1.00 96.62 90 SER A O 1
ATOM 684 N N . ALA A 1 91 ? -24.066 1.407 35.162 1.00 95.69 91 ALA A N 1
ATOM 685 C CA . ALA A 1 91 ? -23.141 0.548 34.427 1.00 95.69 91 ALA A CA 1
ATOM 686 C C . ALA A 1 91 ? -23.714 0.093 33.074 1.00 95.69 91 ALA A C 1
ATOM 688 O O . ALA A 1 91 ? -22.988 0.068 32.080 1.00 95.69 91 ALA A O 1
ATOM 689 N N . LEU A 1 92 ? -25.010 -0.230 33.009 1.00 96.62 92 LEU A N 1
ATOM 690 C CA . LEU A 1 92 ? -25.672 -0.601 31.757 1.00 96.62 92 LEU A CA 1
ATOM 691 C C . LEU A 1 92 ? -25.769 0.574 30.777 1.00 96.62 92 LEU A C 1
ATOM 693 O O . LEU A 1 92 ? -25.564 0.369 29.586 1.00 96.62 92 LEU A O 1
ATOM 697 N N . GLU A 1 93 ? -26.001 1.801 31.245 1.00 97.50 93 GLU A N 1
ATOM 698 C CA . GLU A 1 93 ? -25.964 2.993 30.386 1.00 97.50 93 GLU A CA 1
ATOM 699 C C . GLU A 1 93 ? -24.575 3.206 29.76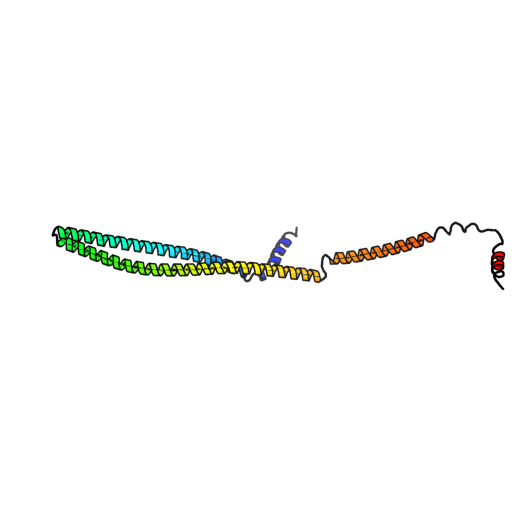5 1.00 97.50 93 GLU A C 1
ATOM 701 O O . GLU A 1 93 ? -24.459 3.465 28.565 1.00 97.50 93 GLU A O 1
ATOM 706 N N . MET A 1 94 ? -23.510 3.045 30.557 1.00 97.44 94 MET A N 1
ATOM 707 C CA . MET A 1 94 ? -22.133 3.138 30.057 1.00 97.44 94 MET A CA 1
ATOM 708 C C . MET A 1 94 ? -21.803 2.010 29.073 1.00 97.44 94 MET A C 1
ATOM 710 O O . MET A 1 94 ? -21.181 2.263 28.042 1.00 97.44 94 MET A O 1
ATOM 714 N N . LYS A 1 95 ? -22.270 0.784 29.348 1.00 97.62 95 LYS A N 1
ATOM 715 C CA . LYS A 1 95 ? -22.157 -0.352 28.425 1.00 97.62 95 LYS A CA 1
ATOM 716 C C . LYS A 1 95 ? -22.830 -0.042 27.086 1.00 97.62 95 LYS A C 1
ATOM 718 O O . LYS A 1 95 ? -22.198 -0.230 26.056 1.00 97.62 95 LYS A O 1
ATOM 723 N N . THR A 1 96 ? -24.063 0.469 27.094 1.00 98.19 96 THR A N 1
ATOM 724 C CA . THR A 1 96 ? -24.800 0.809 25.865 1.00 98.19 96 THR A CA 1
ATOM 725 C C . THR A 1 96 ? -24.041 1.827 25.015 1.00 98.19 96 THR A C 1
ATOM 727 O O . THR A 1 96 ? -23.895 1.632 23.813 1.00 98.19 96 THR A O 1
ATOM 730 N N . ARG A 1 97 ? -23.465 2.868 25.630 1.00 97.81 97 ARG A N 1
ATOM 731 C CA . ARG A 1 97 ? -22.626 3.845 24.908 1.00 97.81 97 ARG A CA 1
ATOM 732 C C . ARG A 1 97 ? -21.368 3.208 24.310 1.00 97.81 97 ARG A C 1
ATOM 734 O O . ARG A 1 97 ? -20.951 3.577 23.214 1.00 97.81 97 ARG A O 1
ATOM 741 N N . ALA A 1 98 ? -20.744 2.271 25.023 1.00 97.81 98 ALA A N 1
ATOM 742 C CA . ALA A 1 98 ? -19.595 1.532 24.509 1.00 97.81 98 ALA A CA 1
ATOM 743 C C . ALA A 1 98 ? -19.995 0.599 23.348 1.00 97.81 98 ALA A C 1
ATOM 745 O O . ALA A 1 98 ? -19.300 0.574 22.335 1.00 97.81 98 ALA A O 1
ATOM 746 N N . ASP A 1 99 ? -21.146 -0.078 23.430 1.00 98.38 99 ASP A N 1
ATOM 747 C CA . ASP A 1 99 ? -21.693 -0.910 22.347 1.00 98.38 99 ASP A CA 1
ATOM 748 C C . ASP A 1 99 ? -21.967 -0.083 21.080 1.00 98.38 99 ASP A C 1
ATOM 750 O O . ASP A 1 99 ? -21.603 -0.490 19.975 1.00 98.38 99 ASP A O 1
ATOM 754 N N . GLU A 1 100 ? -22.551 1.110 21.222 1.00 98.38 100 GLU A N 1
ATOM 755 C CA . GLU A 1 100 ? -22.769 2.041 20.106 1.00 98.38 100 GLU A CA 1
ATOM 756 C C . GLU A 1 100 ? -21.443 2.447 19.442 1.00 98.38 100 GLU A C 1
ATOM 758 O O . GLU A 1 100 ? -21.332 2.455 18.210 1.00 98.38 100 GLU A O 1
ATOM 763 N N . ARG A 1 101 ? -20.402 2.720 20.243 1.00 98.25 101 ARG A N 1
ATOM 764 C CA . ARG A 1 101 ? -19.049 2.996 19.731 1.00 98.25 101 ARG A CA 1
ATOM 765 C C . ARG A 1 101 ? -18.470 1.795 18.989 1.00 98.25 101 ARG A C 1
ATOM 767 O O . ARG A 1 101 ? -17.918 1.980 17.906 1.00 98.25 101 ARG A O 1
ATOM 774 N N . VAL A 1 102 ? -18.606 0.581 19.530 1.00 98.69 102 VAL A N 1
ATOM 775 C CA . VAL A 1 102 ? -18.156 -0.655 18.867 1.00 98.69 102 VAL A CA 1
ATOM 776 C C . VAL A 1 102 ? -18.853 -0.822 17.521 1.00 98.69 102 VAL A C 1
ATOM 778 O O . VAL A 1 102 ? -18.179 -1.078 16.521 1.00 98.69 102 VAL A O 1
ATOM 781 N N . ALA A 1 103 ? -20.173 -0.637 17.462 1.00 98.44 103 ALA A N 1
ATOM 782 C CA . ALA A 1 103 ? -20.939 -0.752 16.225 1.00 98.44 103 ALA A CA 1
ATOM 783 C C . ALA A 1 103 ? -20.477 0.268 15.169 1.00 98.44 103 ALA A C 1
ATOM 785 O O . ALA A 1 103 ? -20.208 -0.108 14.025 1.00 98.44 103 ALA A O 1
ATOM 786 N N . SER A 1 104 ? -20.301 1.535 15.564 1.00 98.31 104 SER A N 1
ATOM 787 C CA . SER A 1 104 ? -19.812 2.594 14.671 1.00 98.31 104 SER A CA 1
ATOM 788 C C . SER A 1 104 ? -18.405 2.298 14.146 1.00 98.31 104 SER A C 1
ATOM 790 O O . SER A 1 104 ? -18.175 2.304 12.937 1.00 98.31 104 SER A O 1
ATOM 792 N N . LEU 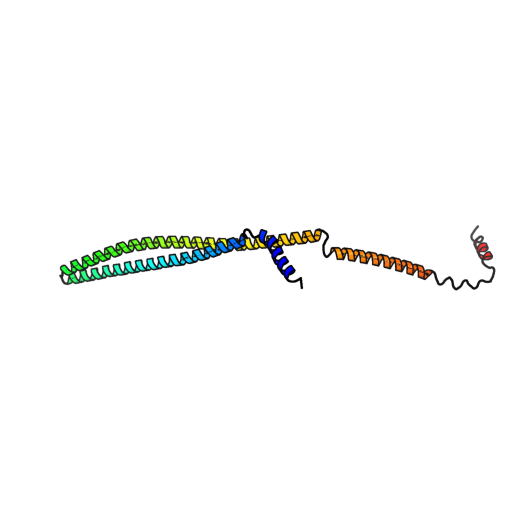A 1 105 ? -17.464 1.977 15.040 1.00 98.31 105 LEU A N 1
ATOM 793 C CA . LEU A 1 105 ? -16.076 1.698 14.668 1.00 98.31 105 LEU A CA 1
ATOM 794 C C . LEU A 1 105 ? -15.959 0.429 13.817 1.00 98.31 105 LEU A C 1
ATOM 796 O O . LEU A 1 105 ? -15.142 0.375 12.905 1.00 98.31 105 LEU A O 1
ATOM 800 N N . THR A 1 106 ? -16.803 -0.577 14.051 1.00 98.50 106 THR A N 1
ATOM 801 C CA . THR A 1 106 ? -16.852 -1.790 13.218 1.00 98.50 106 THR A CA 1
ATOM 802 C C . THR A 1 106 ? -17.243 -1.465 11.777 1.00 98.50 106 THR A C 1
ATOM 804 O O . THR A 1 106 ? -16.597 -1.946 10.844 1.00 98.50 106 THR A O 1
ATOM 807 N N . ALA A 1 107 ? -18.254 -0.614 11.578 1.00 97.81 107 ALA A N 1
ATOM 808 C CA . ALA A 1 107 ? -18.658 -0.176 10.244 1.00 97.81 107 ALA A CA 1
ATOM 809 C C . ALA A 1 107 ? -17.551 0.636 9.543 1.00 97.81 107 ALA A C 1
ATOM 811 O O . ALA A 1 107 ? -17.291 0.444 8.351 1.00 97.81 107 ALA A O 1
ATOM 812 N N . GLU A 1 108 ? -16.860 1.512 10.279 1.00 96.50 108 GLU A N 1
ATOM 813 C CA . GLU A 1 108 ? -15.733 2.291 9.752 1.00 96.50 108 GLU A CA 1
ATOM 814 C C . GLU A 1 108 ? -14.534 1.416 9.370 1.00 96.50 108 GLU A C 1
ATOM 816 O O . GLU A 1 108 ? -13.970 1.593 8.284 1.00 96.50 108 GLU A O 1
ATOM 821 N N . VAL A 1 109 ? -14.175 0.444 10.216 1.00 97.94 109 VAL A N 1
ATOM 822 C CA . VAL A 1 109 ? -13.115 -0.537 9.940 1.00 97.94 109 VAL A CA 1
ATOM 823 C C . VAL A 1 109 ? -13.426 -1.291 8.652 1.00 97.94 109 VAL A C 1
ATOM 825 O O . VAL A 1 109 ? -12.594 -1.286 7.748 1.00 97.94 109 VAL A O 1
ATOM 828 N N . ALA A 1 110 ? -14.634 -1.845 8.510 1.00 97.06 110 ALA A N 1
ATOM 829 C CA . ALA A 1 110 ? -15.021 -2.603 7.319 1.00 97.06 110 ALA A CA 1
ATOM 830 C C . ALA A 1 110 ? -14.904 -1.764 6.031 1.00 97.06 110 ALA A C 1
ATOM 832 O O . ALA A 1 110 ? -14.332 -2.203 5.028 1.00 97.06 110 ALA A O 1
ATOM 833 N N . LYS A 1 111 ? -15.376 -0.511 6.064 1.00 94.69 111 LYS A N 1
ATOM 834 C CA . LYS A 1 111 ? -15.256 0.419 4.931 1.00 94.69 111 LYS A CA 1
ATOM 835 C C . LYS A 1 111 ? -13.792 0.727 4.599 1.00 94.69 111 LYS A C 1
ATOM 837 O O . LYS A 1 111 ? -13.413 0.766 3.425 1.00 94.69 111 LYS A O 1
ATOM 842 N N . SER A 1 112 ? -12.972 0.949 5.622 1.00 91.38 112 SER A N 1
ATOM 843 C CA . SER A 1 112 ? -11.545 1.235 5.473 1.00 91.38 112 SER A CA 1
ATOM 844 C C . SER A 1 112 ? -10.768 0.028 4.931 1.00 91.38 112 SER A C 1
ATOM 846 O O . SER A 1 112 ? -9.884 0.193 4.086 1.00 91.38 112 SER A O 1
ATOM 848 N N . GLU A 1 113 ? -11.110 -1.190 5.357 1.00 95.69 113 GLU A N 1
ATOM 849 C CA . GLU A 1 113 ? -10.498 -2.435 4.877 1.00 95.69 113 GLU A CA 1
ATOM 850 C C . GLU A 1 113 ? -10.804 -2.664 3.396 1.00 95.69 113 GLU A C 1
ATOM 852 O O . GLU A 1 113 ? -9.883 -2.911 2.611 1.00 95.69 113 GLU A O 1
ATOM 857 N N . GLN A 1 114 ? -12.064 -2.487 2.985 1.00 95.19 114 GLN A N 1
ATOM 858 C CA . GLN A 1 114 ? -12.467 -2.592 1.583 1.00 95.19 114 GLN A CA 1
ATOM 859 C C . GLN A 1 114 ? -11.721 -1.578 0.703 1.00 95.19 114 GLN A C 1
ATOM 861 O O . GLN A 1 114 ? -11.172 -1.939 -0.342 1.00 95.19 114 GLN A O 1
ATOM 866 N N . LEU A 1 115 ? -11.660 -0.311 1.130 1.00 88.69 115 LEU A N 1
ATOM 867 C CA . LEU A 1 115 ? -10.929 0.736 0.413 1.00 88.69 115 LEU A CA 1
ATOM 868 C C . LEU A 1 115 ? -9.440 0.390 0.291 1.00 88.69 115 LEU A C 1
ATOM 870 O O . LEU A 1 115 ? -8.859 0.472 -0.792 1.00 88.69 115 LEU A O 1
ATOM 874 N N . THR A 1 116 ? -8.825 -0.024 1.395 1.00 92.12 116 THR A N 1
ATOM 875 C CA . THR A 1 116 ? -7.401 -0.359 1.446 1.00 92.12 116 THR A CA 1
ATOM 876 C C . THR A 1 116 ? -7.073 -1.558 0.560 1.00 92.12 116 THR A C 1
ATOM 878 O O . THR A 1 116 ? -6.070 -1.531 -0.154 1.00 92.12 116 THR A O 1
ATOM 881 N N . SER A 1 117 ? -7.917 -2.592 0.555 1.00 93.69 117 SER A N 1
ATOM 882 C CA . SER A 1 117 ? -7.777 -3.754 -0.329 1.00 93.69 117 SER A CA 1
ATOM 883 C C . SER A 1 117 ? -7.828 -3.341 -1.804 1.00 93.69 117 SER A C 1
ATOM 885 O O . SER A 1 117 ? -6.887 -3.618 -2.550 1.00 93.69 117 SER A O 1
ATOM 887 N N . MET A 1 118 ? -8.846 -2.569 -2.201 1.00 91.19 118 MET A N 1
ATOM 888 C CA . MET A 1 118 ? -8.983 -2.069 -3.573 1.00 91.19 118 MET A CA 1
ATOM 889 C C . MET A 1 118 ? -7.753 -1.265 -4.024 1.00 91.19 118 MET A C 1
ATOM 891 O O . MET A 1 118 ? -7.250 -1.459 -5.133 1.00 91.19 118 MET A O 1
ATOM 895 N N . LEU A 1 119 ? -7.246 -0.371 -3.172 1.00 89.06 119 LEU A N 1
ATOM 896 C CA . LEU A 1 119 ? -6.081 0.455 -3.492 1.00 89.06 119 LEU A CA 1
ATOM 897 C C . LEU A 1 119 ? -4.795 -0.374 -3.623 1.00 89.06 119 LEU A C 1
ATOM 899 O O . LEU A 1 119 ? -3.968 -0.089 -4.491 1.00 89.06 119 LEU A O 1
ATOM 903 N N . ARG A 1 120 ? -4.620 -1.421 -2.806 1.00 92.56 120 ARG A N 1
ATOM 904 C CA . ARG A 1 120 ? -3.476 -2.344 -2.919 1.00 92.56 120 ARG A CA 1
ATOM 905 C C . ARG A 1 120 ? -3.502 -3.107 -4.238 1.00 92.56 120 ARG A C 1
ATOM 907 O O . ARG A 1 120 ? -2.461 -3.208 -4.888 1.00 92.56 120 ARG A O 1
ATOM 914 N N . ASP A 1 121 ? -4.672 -3.564 -4.669 1.00 91.94 121 ASP A N 1
ATOM 915 C CA . ASP A 1 121 ? -4.836 -4.238 -5.960 1.00 91.94 121 ASP A CA 1
ATOM 916 C C . ASP A 1 121 ? -4.531 -3.302 -7.134 1.00 91.94 121 ASP A C 1
ATOM 918 O O . ASP A 1 121 ? -3.819 -3.671 -8.073 1.00 91.94 121 ASP A O 1
ATOM 922 N N . GLN A 1 122 ? -5.028 -2.064 -7.081 1.00 85.00 122 GLN A N 1
ATOM 923 C CA . GLN A 1 122 ? -4.726 -1.041 -8.085 1.00 85.00 122 GLN A CA 1
ATOM 924 C C . GLN A 1 122 ? -3.226 -0.721 -8.136 1.00 85.00 122 GLN A C 1
ATOM 926 O O . GLN A 1 122 ? -2.651 -0.657 -9.226 1.00 85.00 122 GLN A O 1
ATOM 931 N N . LEU A 1 123 ? -2.568 -0.603 -6.979 1.00 91.75 123 LEU A N 1
ATOM 932 C CA . LEU A 1 123 ? -1.122 -0.406 -6.885 1.00 91.75 123 LEU A CA 1
ATOM 933 C C . LEU A 1 123 ? -0.344 -1.599 -7.463 1.00 91.75 123 LEU A C 1
ATOM 935 O O . L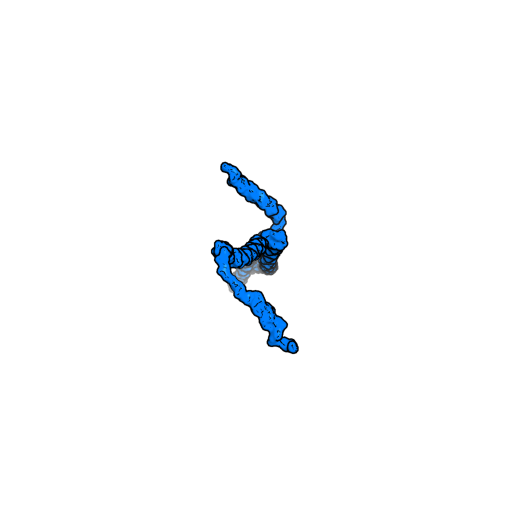EU A 1 123 ? 0.643 -1.403 -8.173 1.00 91.75 123 LEU A O 1
ATOM 939 N N . GLY A 1 124 ? -0.793 -2.829 -7.204 1.00 86.38 124 GLY A N 1
ATOM 940 C CA . GLY A 1 124 ? -0.217 -4.042 -7.788 1.00 86.38 124 GLY A CA 1
ATOM 941 C C . GLY A 1 124 ? -0.286 -4.034 -9.317 1.00 86.38 124 GLY A C 1
ATOM 942 O O . GLY A 1 124 ? 0.722 -4.259 -9.990 1.00 86.38 124 GLY A O 1
ATOM 943 N N . LYS A 1 125 ? -1.446 -3.673 -9.879 1.00 87.56 125 LYS A N 1
ATOM 944 C CA . LYS A 1 125 ? -1.632 -3.516 -11.332 1.00 87.56 125 LYS A CA 1
ATOM 945 C C . LYS A 1 125 ? -0.735 -2.417 -11.910 1.00 87.56 125 LYS A C 1
ATOM 947 O O . LYS A 1 125 ? -0.141 -2.616 -12.968 1.00 87.56 125 LYS A O 1
ATOM 952 N N . ALA A 1 126 ? -0.608 -1.279 -11.227 1.00 86.00 126 ALA A N 1
ATOM 953 C CA . ALA A 1 126 ? 0.274 -0.192 -11.651 1.00 86.00 126 ALA A CA 1
ATOM 954 C C . ALA A 1 126 ? 1.746 -0.636 -11.685 1.00 86.00 126 ALA A C 1
ATOM 956 O O . ALA A 1 126 ? 2.419 -0.449 -12.698 1.00 86.00 126 ALA A O 1
ATOM 957 N N . ARG A 1 127 ? 2.222 -1.319 -10.635 1.00 91.00 127 ARG A N 1
ATOM 958 C CA . ARG A 1 127 ? 3.574 -1.903 -10.579 1.00 91.00 127 ARG A CA 1
ATOM 959 C C . ARG A 1 127 ? 3.834 -2.871 -11.730 1.00 91.00 127 ARG A C 1
ATOM 961 O O . ARG A 1 127 ? 4.874 -2.776 -12.377 1.00 91.00 127 ARG A O 1
ATOM 968 N N . ALA A 1 128 ? 2.883 -3.760 -12.018 1.00 90.94 128 ALA A N 1
ATOM 969 C CA . ALA A 1 128 ? 3.000 -4.704 -13.126 1.00 90.94 128 ALA A CA 1
ATOM 970 C C . ALA A 1 128 ? 3.112 -3.989 -14.485 1.00 90.94 128 ALA A C 1
ATOM 972 O O . ALA A 1 128 ? 3.985 -4.327 -15.285 1.00 90.94 128 ALA A O 1
ATOM 973 N N . LYS A 1 129 ? 2.292 -2.955 -14.728 1.00 88.44 129 LYS A N 1
ATOM 974 C CA . LYS A 1 129 ? 2.368 -2.145 -15.956 1.00 88.44 129 LYS A CA 1
ATOM 975 C C . LYS A 1 129 ? 3.713 -1.434 -16.101 1.00 88.44 129 LYS A C 1
ATOM 977 O O . LYS A 1 129 ? 4.279 -1.441 -17.191 1.00 88.44 129 LYS A O 1
ATOM 982 N N . VAL A 1 130 ? 4.244 -0.863 -15.019 1.00 88.38 130 VAL A N 1
ATOM 983 C CA . VAL A 1 130 ? 5.563 -0.208 -15.022 1.00 88.38 130 VAL A CA 1
ATOM 984 C C . VAL A 1 130 ? 6.675 -1.215 -15.326 1.00 88.38 130 VAL A C 1
ATOM 986 O O . VAL A 1 130 ? 7.516 -0.961 -16.188 1.00 88.38 130 VAL A O 1
ATOM 989 N N . ALA A 1 131 ? 6.648 -2.396 -14.701 1.00 89.38 131 ALA A N 1
ATOM 990 C CA . ALA A 1 131 ? 7.617 -3.458 -14.973 1.00 89.38 131 ALA A CA 1
ATOM 991 C C . ALA A 1 131 ? 7.560 -3.938 -16.436 1.00 89.38 131 ALA A C 1
ATOM 993 O O . ALA A 1 131 ? 8.596 -4.104 -17.087 1.00 89.38 131 ALA A O 1
ATOM 994 N N . GLN A 1 132 ? 6.353 -4.103 -16.983 1.00 85.38 132 GLN A N 1
ATOM 995 C CA . GLN A 1 132 ? 6.155 -4.449 -18.388 1.00 85.38 132 GLN A CA 1
ATOM 996 C C . GLN A 1 132 ? 6.684 -3.349 -19.320 1.00 85.38 132 GLN A C 1
ATOM 998 O O . GLN A 1 132 ? 7.406 -3.651 -20.272 1.00 85.38 132 GLN A O 1
ATOM 1003 N N . ALA A 1 133 ? 6.386 -2.077 -19.035 1.00 84.94 133 ALA A N 1
ATOM 1004 C CA . ALA A 1 133 ? 6.889 -0.939 -19.803 1.00 84.94 133 ALA A CA 1
ATOM 1005 C C . ALA A 1 133 ? 8.424 -0.884 -19.795 1.00 84.94 133 ALA A C 1
ATOM 1007 O O . ALA A 1 133 ? 9.034 -0.707 -20.847 1.00 84.94 133 ALA A O 1
ATOM 1008 N N . LYS A 1 134 ? 9.057 -1.142 -18.644 1.00 87.62 134 LYS A N 1
ATOM 1009 C CA . LYS A 1 134 ? 10.517 -1.230 -18.501 1.00 87.62 134 LYS A CA 1
ATOM 1010 C C . LYS A 1 134 ? 11.121 -2.337 -19.360 1.00 87.62 134 LYS A C 1
ATOM 1012 O O . LYS A 1 134 ? 12.056 -2.086 -20.115 1.00 87.62 134 LYS A O 1
ATOM 1017 N N . SER A 1 135 ? 10.547 -3.539 -19.314 1.00 84.69 135 SER A N 1
ATOM 1018 C CA . SER A 1 135 ? 10.978 -4.662 -20.158 1.00 84.69 135 SER A CA 1
ATOM 1019 C C . SER A 1 135 ? 10.850 -4.339 -21.654 1.00 84.69 135 SER A C 1
ATOM 1021 O O . SER A 1 135 ? 11.773 -4.582 -22.437 1.00 84.69 135 SER A O 1
ATOM 1023 N N . ASN A 1 136 ? 9.726 -3.737 -22.056 1.00 78.69 136 ASN A N 1
ATOM 1024 C CA . ASN A 1 136 ? 9.496 -3.300 -23.432 1.00 78.69 136 ASN A CA 1
ATOM 1025 C C . ASN A 1 136 ? 10.515 -2.235 -23.858 1.00 78.69 136 ASN A C 1
ATOM 1027 O O . ASN A 1 136 ? 11.060 -2.324 -24.957 1.00 78.69 136 ASN A O 1
ATOM 1031 N N . MET A 1 137 ? 10.818 -1.277 -22.979 1.00 86.56 137 MET A N 1
ATOM 1032 C CA . MET A 1 137 ? 11.774 -0.203 -23.242 1.00 86.56 137 MET A CA 1
ATOM 1033 C C . MET A 1 137 ? 13.192 -0.731 -23.463 1.00 86.56 137 MET A C 1
ATOM 1035 O O . MET A 1 137 ? 13.876 -0.280 -24.383 1.00 86.56 137 MET A O 1
ATOM 1039 N N . THR A 1 138 ? 13.627 -1.732 -22.693 1.00 77.12 138 THR A N 1
ATOM 1040 C CA . THR A 1 138 ? 14.916 -2.407 -22.916 1.00 77.12 138 THR A CA 1
ATOM 1041 C C . THR A 1 138 ? 14.975 -3.048 -24.303 1.00 77.12 138 THR A C 1
ATOM 1043 O O . THR A 1 138 ? 15.942 -2.844 -25.037 1.00 77.12 138 THR A O 1
ATOM 1046 N N . ARG A 1 139 ? 13.914 -3.762 -24.714 1.00 74.38 139 ARG A N 1
ATOM 1047 C CA . ARG A 1 139 ? 13.844 -4.363 -26.057 1.00 74.38 139 ARG A CA 1
ATOM 1048 C C . ARG A 1 139 ? 13.830 -3.307 -27.162 1.00 74.38 139 ARG A C 1
ATOM 1050 O O . ARG A 1 139 ? 14.511 -3.475 -28.169 1.00 74.38 139 ARG A O 1
ATOM 1057 N N . MET A 1 140 ? 13.079 -2.220 -26.987 1.00 73.81 140 MET A N 1
ATOM 1058 C CA . MET A 1 140 ? 13.033 -1.116 -27.954 1.00 73.81 140 MET A CA 1
ATOM 1059 C C . MET A 1 140 ? 14.390 -0.420 -28.079 1.00 73.81 140 MET A C 1
ATOM 1061 O O . MET A 1 140 ? 14.836 -0.187 -29.198 1.00 73.81 140 MET A O 1
ATOM 1065 N N . SER A 1 141 ? 15.082 -0.181 -26.962 1.00 71.25 141 SER A N 1
ATOM 1066 C CA . SER A 1 141 ? 16.426 0.410 -26.953 1.00 71.25 141 SER A CA 1
ATOM 1067 C C . SER A 1 141 ? 17.418 -0.438 -27.757 1.00 71.25 141 SER A C 1
ATOM 1069 O O . SER A 1 141 ? 18.123 0.092 -28.609 1.00 71.25 141 SER A O 1
ATOM 1071 N N . ALA A 1 142 ? 17.419 -1.762 -27.557 1.00 68.25 142 ALA A N 1
ATOM 1072 C CA . ALA A 1 142 ? 18.283 -2.676 -28.309 1.00 68.25 142 ALA A CA 1
ATOM 1073 C C . ALA A 1 142 ? 17.967 -2.686 -29.816 1.00 68.25 142 ALA A C 1
ATOM 1075 O O . ALA A 1 142 ? 18.874 -2.735 -30.645 1.00 68.25 142 ALA A O 1
ATOM 1076 N N . ARG A 1 143 ? 16.682 -2.605 -30.190 1.00 66.38 143 ARG A N 1
ATOM 1077 C CA . ARG A 1 143 ? 16.265 -2.522 -31.600 1.00 66.38 143 ARG A CA 1
ATOM 1078 C C . ARG A 1 143 ? 16.700 -1.214 -32.255 1.00 66.38 143 ARG A C 1
ATOM 1080 O O . ARG A 1 143 ? 17.136 -1.249 -33.401 1.00 66.38 143 ARG A O 1
ATOM 1087 N N . VAL A 1 144 ? 16.587 -0.092 -31.543 1.00 71.81 144 VAL A N 1
ATOM 1088 C CA . VAL A 1 144 ? 17.063 1.215 -32.021 1.00 71.81 144 VAL A CA 1
ATOM 1089 C C . VAL A 1 144 ? 18.575 1.180 -32.231 1.00 71.81 144 VAL A C 1
ATOM 1091 O O . VAL A 1 144 ? 19.042 1.608 -33.281 1.00 71.81 144 VAL A O 1
ATOM 1094 N N . GLU A 1 145 ? 19.333 0.603 -31.298 1.00 65.44 145 GLU A N 1
ATOM 1095 C CA . GLU A 1 145 ? 20.788 0.472 -31.432 1.00 65.44 145 GLU A CA 1
ATOM 1096 C C . GLU A 1 145 ? 21.186 -0.439 -32.603 1.00 65.44 145 GLU A C 1
ATOM 1098 O O . GLU A 1 145 ? 22.002 -0.065 -33.441 1.00 65.44 145 GLU A O 1
ATOM 1103 N N . GLY A 1 146 ? 20.533 -1.595 -32.749 1.00 62.03 146 GLY A N 1
ATOM 1104 C CA . GLY A 1 146 ? 20.753 -2.476 -33.897 1.00 62.03 146 GLY A CA 1
ATOM 1105 C C . GLY A 1 146 ? 20.409 -1.816 -35.238 1.00 62.03 146 GLY A C 1
ATOM 1106 O O . GLY A 1 146 ? 21.112 -2.028 -36.224 1.00 62.03 146 GLY A O 1
ATOM 1107 N N . ALA A 1 147 ? 19.358 -0.990 -35.289 1.00 64.44 147 ALA A N 1
ATOM 1108 C CA . ALA A 1 147 ? 19.011 -0.217 -36.481 1.00 64.44 147 ALA A CA 1
ATOM 1109 C C . ALA A 1 147 ? 20.067 0.853 -36.807 1.00 64.44 147 ALA A C 1
ATOM 1111 O O . ALA A 1 147 ? 20.404 1.021 -37.980 1.00 64.44 147 ALA A O 1
ATOM 1112 N N . LYS A 1 148 ? 20.635 1.524 -35.793 1.00 65.69 148 LYS A N 1
ATOM 1113 C CA . LYS A 1 148 ? 21.769 2.445 -35.975 1.00 65.69 148 LYS A CA 1
ATOM 1114 C C . LYS A 1 148 ? 22.980 1.716 -36.552 1.00 65.69 148 LYS A C 1
ATOM 1116 O O . LYS A 1 148 ? 23.461 2.126 -37.600 1.00 65.69 148 LYS A O 1
ATOM 1121 N N . ILE A 1 149 ? 23.391 0.590 -35.960 1.00 61.50 149 ILE A N 1
ATOM 1122 C CA . ILE A 1 149 ? 24.518 -0.224 -36.456 1.00 61.50 149 ILE A CA 1
ATOM 1123 C C . ILE A 1 149 ? 24.300 -0.641 -37.916 1.00 61.50 149 ILE A C 1
ATOM 1125 O O . ILE A 1 149 ? 25.192 -0.477 -38.742 1.00 61.50 149 ILE A O 1
ATOM 1129 N N . ARG A 1 150 ? 23.103 -1.139 -38.264 1.00 55.34 150 ARG A N 1
ATOM 1130 C CA . ARG A 1 150 ? 22.768 -1.507 -39.653 1.00 55.34 150 ARG A CA 1
ATOM 1131 C C . ARG A 1 150 ? 22.854 -0.317 -40.608 1.00 55.34 150 ARG A C 1
ATOM 1133 O O . ARG A 1 150 ? 23.290 -0.489 -41.740 1.00 55.34 150 ARG A O 1
ATOM 1140 N N . THR A 1 151 ? 22.438 0.864 -40.159 1.00 69.50 151 THR A N 1
ATOM 1141 C CA . THR A 1 151 ? 22.491 2.096 -40.956 1.00 69.50 151 THR A CA 1
ATOM 1142 C C . THR A 1 151 ? 23.933 2.540 -41.189 1.00 69.50 151 THR A C 1
ATOM 1144 O O . THR A 1 151 ? 24.294 2.837 -42.322 1.00 69.50 151 THR A O 1
ATOM 1147 N N . GLU A 1 152 ? 24.766 2.545 -40.148 1.00 66.50 152 GLU A N 1
ATOM 1148 C CA . GLU A 1 152 ? 26.188 2.894 -40.259 1.00 66.50 152 GLU A CA 1
ATOM 1149 C C . GLU A 1 152 ? 26.949 1.889 -41.134 1.00 66.50 152 GLU A C 1
ATOM 1151 O O . GLU A 1 152 ? 27.718 2.293 -42.001 1.00 66.50 152 GLU A O 1
ATOM 1156 N N . LEU A 1 153 ? 26.658 0.588 -41.009 1.00 62.53 153 LEU A N 1
ATOM 1157 C CA . LEU A 1 153 ? 27.228 -0.436 -41.887 1.00 62.53 153 LEU A CA 1
ATOM 1158 C C . LEU A 1 153 ? 26.807 -0.243 -43.353 1.00 62.53 153 LEU A C 1
ATOM 1160 O O . LEU A 1 153 ? 27.637 -0.364 -44.249 1.00 62.53 153 LEU A O 1
ATOM 1164 N N . ALA A 1 154 ? 25.532 0.068 -43.610 1.00 66.25 154 ALA A N 1
ATOM 1165 C CA . ALA A 1 154 ? 25.041 0.327 -44.963 1.00 66.25 154 ALA A CA 1
ATOM 1166 C C . ALA A 1 154 ? 25.693 1.573 -45.583 1.00 66.25 154 ALA A C 1
ATOM 1168 O O . ALA A 1 154 ? 26.049 1.545 -46.759 1.00 66.25 154 ALA A O 1
ATOM 1169 N N . LYS A 1 155 ? 25.898 2.641 -44.799 1.00 69.75 155 LYS A N 1
ATOM 1170 C CA . LYS A 1 155 ? 26.644 3.830 -45.241 1.00 69.75 155 LYS A CA 1
ATOM 1171 C C . LYS A 1 155 ? 28.097 3.492 -45.555 1.00 69.75 155 LYS A C 1
ATOM 1173 O O . LYS A 1 155 ? 28.530 3.768 -46.663 1.00 69.75 155 LYS A O 1
ATOM 1178 N N . ALA A 1 156 ? 28.799 2.815 -44.645 1.00 67.31 156 ALA A N 1
ATOM 1179 C CA . ALA A 1 156 ? 30.185 2.401 -44.854 1.00 67.31 156 ALA A CA 1
ATOM 1180 C C . ALA A 1 156 ? 30.335 1.484 -46.082 1.00 67.31 156 ALA A C 1
ATOM 1182 O O . ALA A 1 156 ? 31.273 1.627 -46.857 1.00 67.31 156 ALA A O 1
ATOM 1183 N N . SER A 1 157 ? 29.382 0.574 -46.313 1.00 62.31 157 SER A N 1
ATOM 1184 C CA . SER A 1 157 ? 29.350 -0.273 -47.512 1.00 62.31 157 SER A CA 1
ATOM 1185 C C . SER A 1 157 ? 29.045 0.518 -48.788 1.00 62.31 157 SER A C 1
ATOM 1187 O O . SER A 1 157 ? 29.621 0.228 -49.835 1.00 62.31 157 SER A O 1
ATOM 1189 N N . SER A 1 158 ? 28.166 1.519 -48.723 1.00 62.47 158 SER A N 1
ATOM 1190 C CA . SER A 1 158 ? 27.913 2.426 -49.845 1.00 62.47 158 SER A CA 1
ATOM 1191 C C . SER A 1 158 ? 29.140 3.280 -50.163 1.00 62.47 158 SER A C 1
ATOM 1193 O O . SER A 1 158 ? 29.445 3.474 -51.332 1.00 62.47 158 SER A O 1
ATOM 1195 N N . GLU A 1 159 ? 29.853 3.769 -49.149 1.00 61.47 159 GLU A N 1
ATOM 1196 C CA . GLU A 1 159 ? 31.110 4.513 -49.293 1.00 61.47 159 GLU A CA 1
ATOM 1197 C C . GLU A 1 159 ? 32.226 3.623 -49.861 1.00 61.47 159 GLU A C 1
ATOM 1199 O O . GLU A 1 159 ? 32.982 4.058 -50.728 1.00 61.47 159 GLU A O 1
ATOM 1204 N N . PHE A 1 160 ? 32.269 2.350 -49.458 1.00 56.09 160 PHE A N 1
ATOM 1205 C CA . PHE A 1 160 ? 33.174 1.341 -50.009 1.00 56.09 160 PHE A CA 1
ATOM 1206 C C . PHE A 1 160 ? 32.905 1.055 -51.497 1.00 56.09 160 PHE A C 1
ATOM 1208 O O . PHE A 1 160 ? 33.843 0.974 -52.285 1.00 56.09 160 PHE A O 1
ATOM 1215 N N . ASN A 1 161 ? 31.632 0.951 -51.897 1.00 54.84 161 ASN A N 1
ATOM 1216 C CA . ASN A 1 161 ? 31.225 0.689 -53.283 1.00 54.84 161 ASN A CA 1
ATOM 1217 C C . ASN A 1 161 ? 31.246 1.935 -54.190 1.00 54.84 161 ASN A C 1
ATOM 1219 O O . ASN A 1 161 ? 31.253 1.794 -55.409 1.00 54.84 161 ASN A O 1
ATOM 1223 N N . ALA A 1 162 ? 31.258 3.150 -53.631 1.00 56.66 162 ALA A N 1
ATOM 1224 C CA . ALA A 1 162 ? 31.261 4.407 -54.388 1.00 56.66 162 ALA A CA 1
ATOM 1225 C C . ALA A 1 162 ? 32.648 4.815 -54.939 1.00 56.66 162 ALA A C 1
ATOM 1227 O O . ALA A 1 162 ? 32.810 5.939 -55.408 1.00 56.66 162 ALA A O 1
ATOM 1228 N N . GLY A 1 163 ? 33.642 3.918 -54.911 1.00 49.66 163 GLY A N 1
ATOM 1229 C CA . GLY A 1 163 ? 34.927 4.106 -55.600 1.00 49.66 163 GLY A CA 1
ATOM 1230 C C . GLY A 1 163 ? 36.010 4.860 -54.820 1.00 49.66 163 GLY A C 1
ATOM 1231 O O . GLY A 1 163 ? 37.051 5.151 -55.391 1.00 49.66 163 GLY A O 1
ATOM 1232 N N . ASN A 1 164 ? 35.812 5.145 -53.527 1.00 53.12 164 ASN A N 1
ATOM 1233 C CA . ASN A 1 164 ? 36.807 5.816 -52.673 1.00 53.12 164 ASN A CA 1
ATOM 1234 C C . ASN A 1 164 ? 37.296 4.917 -51.517 1.00 53.12 164 ASN A C 1
ATOM 1236 O O . ASN A 1 164 ? 37.626 5.392 -50.429 1.00 53.12 164 ASN A O 1
ATOM 1240 N N . SER A 1 165 ? 37.308 3.599 -51.740 1.00 51.44 165 SER A N 1
ATOM 1241 C CA . SER A 1 165 ? 37.816 2.627 -50.772 1.00 51.44 165 SER A CA 1
ATOM 1242 C C . SER A 1 165 ? 39.338 2.779 -50.593 1.00 51.44 165 SER A C 1
ATOM 1244 O O . SER A 1 165 ? 40.051 2.857 -51.593 1.00 51.44 165 SER A O 1
ATOM 1246 N N . PRO A 1 166 ? 39.878 2.726 -49.359 1.00 51.66 166 PRO A N 1
ATOM 1247 C CA . PRO A 1 166 ? 41.317 2.579 -49.104 1.00 51.66 166 PRO A CA 1
ATOM 1248 C C . PRO A 1 166 ? 41.948 1.340 -49.767 1.00 51.66 166 PRO A C 1
ATOM 1250 O O . PRO A 1 166 ? 43.169 1.252 -49.829 1.00 51.66 166 PRO A O 1
ATOM 1253 N N . LEU A 1 167 ? 41.133 0.395 -50.258 1.00 52.41 167 LEU A N 1
ATOM 1254 C CA . LEU A 1 167 ? 41.575 -0.748 -51.062 1.00 52.41 167 LEU A CA 1
ATOM 1255 C C . LEU A 1 167 ? 41.690 -0.439 -52.565 1.00 52.41 167 LEU A C 1
ATOM 1257 O O . LEU A 1 167 ? 42.424 -1.134 -53.248 1.00 52.41 167 LEU A O 1
ATOM 1261 N N . GLY A 1 168 ? 41.052 0.617 -53.086 1.00 54.12 168 GLY A N 1
ATOM 1262 C CA . GLY A 1 168 ? 41.221 1.016 -54.493 1.00 54.12 168 GLY A CA 1
ATOM 1263 C C . GLY A 1 168 ? 42.648 1.482 -54.798 1.00 54.12 168 GLY A C 1
ATOM 1264 O O . GLY A 1 168 ? 43.203 1.161 -55.838 1.00 54.12 168 GLY A O 1
ATOM 1265 N N . ALA A 1 169 ? 43.298 2.130 -53.827 1.00 54.44 169 ALA A N 1
ATOM 1266 C CA . ALA A 1 169 ? 44.720 2.463 -53.909 1.00 54.44 169 ALA A CA 1
ATOM 1267 C C . ALA A 1 169 ? 45.638 1.226 -53.853 1.00 54.44 169 ALA A C 1
ATOM 1269 O O . ALA A 1 169 ? 46.793 1.315 -54.261 1.00 54.44 169 ALA A O 1
ATOM 1270 N N . LEU A 1 170 ? 45.148 0.091 -53.336 1.00 53.56 170 LEU A N 1
ATOM 1271 C CA . LEU A 1 170 ? 45.874 -1.179 -53.334 1.00 53.56 170 LEU A CA 1
ATOM 1272 C C . LEU A 1 170 ? 45.734 -1.885 -54.690 1.00 53.56 170 LEU A C 1
ATOM 1274 O O . LEU A 1 170 ? 46.740 -2.362 -55.198 1.00 53.56 170 LEU A O 1
ATOM 1278 N N . ASP A 1 171 ? 44.548 -1.857 -55.306 1.00 58.19 171 ASP A N 1
ATOM 1279 C CA . ASP A 1 171 ? 44.328 -2.347 -56.678 1.00 58.19 171 ASP A CA 1
ATOM 1280 C C . ASP A 1 171 ? 45.119 -1.517 -57.714 1.00 58.19 171 ASP A C 1
ATOM 1282 O O . ASP A 1 171 ? 45.706 -2.064 -58.650 1.00 58.19 171 ASP A O 1
ATOM 1286 N N . ASP A 1 172 ? 45.186 -0.191 -57.543 1.00 59.84 172 ASP A N 1
ATOM 1287 C CA . ASP A 1 172 ? 45.991 0.693 -58.398 1.00 59.84 172 ASP A CA 1
ATOM 1288 C C . ASP A 1 172 ? 47.503 0.478 -58.187 1.00 59.84 172 ASP A C 1
ATOM 1290 O O . ASP A 1 172 ? 48.287 0.550 -59.138 1.00 59.84 172 ASP A O 1
ATOM 1294 N N . LEU A 1 173 ? 47.927 0.170 -56.954 1.00 57.78 173 LEU A N 1
ATOM 1295 C CA . LEU A 1 173 ? 49.305 -0.221 -56.651 1.00 57.78 173 LEU A CA 1
ATOM 1296 C C . LEU A 1 173 ? 49.639 -1.592 -57.253 1.00 57.78 173 LEU A C 1
ATOM 1298 O O . LEU A 1 173 ? 50.721 -1.743 -57.808 1.00 57.78 173 LEU A O 1
ATOM 1302 N N . GLU A 1 174 ? 48.726 -2.562 -57.186 1.00 56.75 174 GLU A N 1
ATOM 1303 C CA . GLU A 1 174 ? 48.889 -3.889 -57.789 1.00 56.75 174 GLU A CA 1
ATOM 1304 C C . GLU A 1 174 ? 49.050 -3.777 -59.309 1.00 56.75 174 GLU A C 1
ATOM 1306 O O . GLU A 1 174 ? 50.015 -4.307 -59.856 1.00 56.75 174 GLU A O 1
ATOM 1311 N N . LYS A 1 175 ? 48.213 -2.975 -59.981 1.00 62.94 175 LYS A N 1
ATOM 1312 C CA . LYS A 1 175 ? 48.386 -2.671 -61.412 1.00 62.94 175 LYS A CA 1
ATOM 1313 C C . LYS A 1 175 ? 49.719 -1.996 -61.724 1.00 62.94 175 LYS A C 1
ATOM 1315 O O . LYS A 1 175 ? 50.388 -2.393 -62.673 1.00 62.94 175 LYS A O 1
ATOM 1320 N N . SER A 1 176 ? 50.129 -1.007 -60.928 1.00 64.56 176 SER A N 1
ATOM 1321 C CA . SER A 1 176 ? 51.405 -0.312 -61.144 1.00 64.56 176 SER A CA 1
ATOM 1322 C C . SER A 1 176 ? 52.620 -1.220 -60.919 1.00 64.56 176 SER A C 1
ATOM 1324 O O . SER A 1 176 ? 53.633 -1.067 -61.603 1.00 64.56 176 SER A O 1
ATOM 1326 N N . VAL A 1 177 ? 52.542 -2.161 -59.974 1.00 63.53 177 VAL A N 1
ATOM 1327 C CA . VAL A 1 177 ? 53.583 -3.173 -59.750 1.00 63.53 177 VAL A CA 1
ATOM 1328 C C . VAL A 1 177 ? 53.642 -4.136 -60.933 1.00 63.53 177 VAL A C 1
ATOM 1330 O O . VAL A 1 177 ? 54.723 -4.358 -61.465 1.00 63.53 177 VAL A O 1
ATOM 1333 N N . GLN A 1 178 ? 52.494 -4.613 -61.409 1.00 58.91 178 GLN A N 1
ATOM 1334 C CA . GLN A 1 178 ? 52.405 -5.552 -62.527 1.00 58.91 178 GLN A CA 1
ATOM 1335 C C . GLN A 1 178 ? 52.911 -4.950 -63.854 1.00 58.91 178 GLN A C 1
ATOM 1337 O O . GLN A 1 178 ? 53.582 -5.625 -64.637 1.00 58.91 178 GLN A O 1
ATOM 1342 N N . GLU A 1 179 ? 52.655 -3.658 -64.092 1.00 58.38 179 GLU A N 1
ATOM 1343 C CA . GLU A 1 179 ? 53.222 -2.912 -65.225 1.00 58.38 179 GLU A CA 1
ATOM 1344 C C . GLU A 1 179 ? 54.749 -2.800 -65.131 1.00 58.38 179 GLU A C 1
ATOM 1346 O O . GLU A 1 179 ? 55.440 -3.006 -66.127 1.00 58.38 179 GLU A O 1
ATOM 1351 N N . LYS A 1 180 ? 55.294 -2.538 -63.935 1.00 55.41 180 LYS A N 1
ATOM 1352 C CA . LYS A 1 180 ? 56.748 -2.460 -63.724 1.00 55.41 180 LYS A CA 1
ATOM 1353 C C . LYS A 1 180 ? 57.447 -3.811 -63.802 1.00 55.41 180 LYS A C 1
ATOM 1355 O O . LYS A 1 180 ? 58.586 -3.860 -64.251 1.00 55.41 180 LYS A O 1
ATOM 1360 N N . GLU A 1 181 ? 56.794 -4.887 -63.375 1.00 50.94 181 GLU A N 1
ATOM 1361 C CA . GLU A 1 181 ? 57.295 -6.253 -63.554 1.00 50.94 181 GLU A CA 1
ATOM 1362 C C . GLU A 1 181 ? 57.342 -6.620 -65.041 1.00 50.94 181 GLU A C 1
ATOM 1364 O O . GLU A 1 181 ? 58.371 -7.088 -65.515 1.00 50.94 181 GLU A O 1
ATOM 1369 N N . SER A 1 182 ? 56.291 -6.291 -65.801 1.00 56.66 182 SER A N 1
ATOM 1370 C CA . SER A 1 182 ? 56.256 -6.511 -67.257 1.00 56.66 182 SER A CA 1
ATOM 1371 C C . SER A 1 182 ? 57.320 -5.687 -67.996 1.00 56.66 182 SER A C 1
ATOM 1373 O O . SER A 1 182 ? 57.926 -6.150 -68.960 1.00 56.66 182 SER A O 1
ATOM 1375 N N . GLU A 1 183 ? 57.570 -4.454 -67.546 1.00 52.28 183 GLU A N 1
ATOM 1376 C CA . GLU A 1 183 ? 58.633 -3.604 -68.085 1.00 52.28 183 GLU A CA 1
ATOM 1377 C C . GLU A 1 183 ? 60.021 -4.171 -67.744 1.00 52.28 183 GLU A C 1
ATOM 1379 O O . GLU A 1 183 ? 60.892 -4.217 -68.609 1.00 52.28 183 GLU A O 1
ATOM 1384 N N . ALA A 1 184 ? 60.226 -4.664 -66.519 1.00 50.34 184 ALA A N 1
ATOM 1385 C CA . ALA A 1 184 ? 61.471 -5.309 -66.108 1.00 50.34 184 ALA A CA 1
ATOM 1386 C C . ALA A 1 184 ? 61.751 -6.607 -66.887 1.00 50.34 184 ALA A C 1
ATOM 1388 O O . ALA A 1 184 ? 62.882 -6.802 -67.325 1.00 50.34 184 ALA A O 1
ATOM 1389 N N . GLU A 1 185 ? 60.737 -7.441 -67.133 1.00 53.47 185 GLU A N 1
ATOM 1390 C CA . GLU A 1 185 ? 60.847 -8.628 -67.994 1.00 53.47 185 GLU A CA 1
ATOM 1391 C C . GLU A 1 185 ? 61.222 -8.246 -69.437 1.00 53.47 185 GLU A C 1
ATOM 1393 O O . GLU A 1 185 ? 62.098 -8.872 -70.034 1.00 53.47 185 GLU A O 1
ATOM 1398 N N . ALA A 1 186 ? 60.649 -7.165 -69.980 1.00 56.16 186 ALA A N 1
ATOM 1399 C CA . ALA A 1 186 ? 61.007 -6.653 -71.305 1.00 56.16 186 ALA A CA 1
ATOM 1400 C C . ALA A 1 186 ? 62.446 -6.098 -71.366 1.00 56.16 186 ALA A C 1
ATOM 1402 O O . ALA A 1 186 ? 63.133 -6.248 -72.379 1.00 56.16 186 ALA A O 1
ATOM 1403 N N . TRP A 1 187 ? 62.935 -5.475 -70.289 1.00 52.94 187 TRP A N 1
ATOM 1404 C CA . TRP A 1 187 ? 64.330 -5.037 -70.179 1.00 52.94 187 TRP A CA 1
ATOM 1405 C C . TRP A 1 187 ? 65.301 -6.209 -69.999 1.00 52.94 187 TRP A C 1
ATOM 1407 O O . TRP A 1 187 ? 66.387 -6.165 -70.571 1.00 52.94 187 TRP A O 1
ATOM 1417 N N . GLU A 1 188 ? 64.939 -7.264 -69.266 1.00 53.22 188 GLU A N 1
ATOM 1418 C CA . GLU A 1 188 ? 65.735 -8.498 -69.189 1.00 53.22 188 GLU A CA 1
ATOM 1419 C C . GLU A 1 188 ? 65.777 -9.237 -70.532 1.00 53.22 188 GLU A C 1
ATOM 1421 O O . GLU A 1 188 ? 66.831 -9.752 -70.904 1.00 53.22 188 GLU A O 1
ATOM 1426 N N . GLU A 1 189 ? 64.688 -9.223 -71.307 1.00 53.59 189 GLU A N 1
ATOM 1427 C CA . GLU A 1 189 ? 64.673 -9.737 -72.679 1.00 53.59 189 GLU A CA 1
ATOM 1428 C C . GLU A 1 189 ? 65.557 -8.879 -73.605 1.00 53.59 189 GLU A C 1
ATOM 1430 O O . GLU A 1 189 ? 66.365 -9.425 -74.358 1.00 53.59 189 GLU A O 1
ATOM 1435 N N . MET A 1 190 ? 65.524 -7.544 -73.485 1.00 50.53 190 MET A N 1
ATOM 1436 C CA . MET A 1 190 ? 66.419 -6.651 -74.239 1.00 50.53 190 MET A CA 1
ATOM 1437 C C . MET A 1 190 ? 67.895 -6.774 -73.838 1.00 50.53 190 MET A C 1
ATOM 1439 O O . MET A 1 190 ? 68.752 -6.801 -74.716 1.00 50.53 190 MET A O 1
ATOM 1443 N N . VAL A 1 191 ? 68.225 -6.899 -72.549 1.00 51.16 191 VAL A N 1
ATOM 1444 C CA . VAL A 1 191 ? 69.607 -7.115 -72.075 1.00 51.16 191 VAL A CA 1
ATOM 1445 C C . VAL A 1 191 ? 70.080 -8.537 -72.406 1.00 51.16 191 VAL A C 1
ATOM 1447 O O . VAL A 1 191 ? 71.252 -8.749 -72.725 1.00 51.16 191 VAL A O 1
ATOM 1450 N N . GLY A 1 192 ? 69.167 -9.512 -72.415 1.00 47.62 192 GLY A N 1
ATOM 1451 C CA . GLY A 1 192 ? 69.388 -10.853 -72.956 1.00 47.62 192 GLY A CA 1
ATOM 1452 C C . GLY A 1 192 ? 69.664 -10.851 -74.464 1.00 47.62 192 GLY A C 1
ATOM 1453 O O . GLY A 1 192 ? 70.478 -11.650 -74.933 1.00 47.62 192 GLY A O 1
ATOM 1454 N N . MET A 1 193 ? 69.067 -9.916 -75.213 1.00 46.84 193 MET A N 1
ATOM 1455 C CA . MET A 1 193 ? 69.353 -9.673 -76.632 1.00 46.84 193 MET A CA 1
ATOM 1456 C C . MET A 1 193 ? 70.642 -8.854 -76.853 1.00 46.84 193 MET A C 1
ATOM 1458 O O . MET A 1 193 ? 71.387 -9.151 -77.787 1.00 46.84 193 MET A O 1
ATOM 1462 N N . GLU A 1 194 ? 70.980 -7.892 -75.987 1.00 44.69 194 GLU A N 1
ATOM 1463 C CA . GLU A 1 194 ? 72.234 -7.118 -76.073 1.00 44.69 194 GLU A CA 1
ATOM 1464 C C . GLU A 1 194 ? 73.478 -7.950 -75.710 1.00 44.69 194 GLU A C 1
ATOM 1466 O O . GLU A 1 194 ? 74.558 -7.718 -76.260 1.00 44.69 194 GLU A O 1
ATOM 1471 N N . ASN A 1 195 ? 73.348 -8.993 -74.881 1.00 42.06 195 ASN A N 1
ATOM 1472 C CA . ASN A 1 195 ? 74.461 -9.896 -74.553 1.00 42.06 195 ASN A CA 1
ATOM 1473 C C . ASN A 1 195 ? 74.763 -10.979 -75.611 1.00 42.06 195 ASN A C 1
ATOM 1475 O O . ASN A 1 195 ? 75.655 -11.802 -75.400 1.00 42.06 195 ASN A O 1
ATOM 1479 N N . GLN A 1 196 ? 74.097 -10.965 -76.773 1.00 43.84 196 GLN A N 1
ATOM 1480 C CA . GLN A 1 196 ? 74.485 -11.778 -77.940 1.00 43.84 196 GLN A CA 1
ATOM 1481 C C . GLN A 1 196 ? 75.174 -10.970 -79.058 1.00 43.84 196 GLN A C 1
ATOM 1483 O O . GLN A 1 196 ? 75.482 -11.526 -80.111 1.00 43.84 196 GLN A O 1
ATOM 1488 N N . GLY A 1 197 ? 75.466 -9.679 -78.840 1.00 41.12 197 GLY A N 1
ATOM 1489 C CA . GLY A 1 197 ? 75.919 -8.773 -79.904 1.00 41.12 197 GLY A CA 1
ATOM 1490 C C . GLY A 1 197 ? 77.390 -8.335 -79.910 1.00 41.12 197 GLY A C 1
ATOM 1491 O O . GLY A 1 197 ? 77.809 -7.752 -80.902 1.00 41.12 197 GLY A O 1
ATOM 1492 N N . SER A 1 198 ? 78.198 -8.577 -78.864 1.00 41.81 198 SER A N 1
ATOM 1493 C CA . SER A 1 198 ? 79.490 -7.859 -78.724 1.00 41.81 198 SER A CA 1
ATOM 1494 C C . SER A 1 198 ? 80.764 -8.711 -78.579 1.00 41.81 198 SER A C 1
ATOM 1496 O O . SER A 1 198 ? 81.831 -8.162 -78.306 1.00 41.81 198 SER A O 1
ATOM 1498 N N . ALA A 1 199 ? 80.712 -10.026 -78.818 1.00 39.72 199 ALA A N 1
ATOM 1499 C CA . ALA A 1 199 ? 81.923 -10.861 -78.921 1.00 39.72 199 ALA A CA 1
ATOM 1500 C C . ALA A 1 199 ? 82.395 -11.096 -80.374 1.00 39.72 199 ALA A C 1
ATOM 1502 O O . ALA A 1 199 ? 83.505 -11.580 -80.588 1.00 39.72 199 ALA A O 1
ATOM 1503 N N . ALA A 1 200 ? 81.581 -10.737 -81.375 1.00 43.53 200 ALA A N 1
ATOM 1504 C CA . ALA A 1 200 ? 81.860 -11.005 -82.790 1.00 43.53 200 ALA A CA 1
ATOM 1505 C C . ALA A 1 200 ? 82.677 -9.902 -83.501 1.00 43.53 200 ALA A C 1
ATOM 1507 O O . ALA A 1 200 ? 83.225 -10.151 -84.571 1.00 43.53 200 ALA A O 1
ATOM 1508 N N . ASP A 1 201 ? 82.823 -8.715 -82.899 1.00 46.16 201 ASP A N 1
ATOM 1509 C CA . ASP A 1 201 ? 83.342 -7.519 -83.593 1.00 46.16 201 ASP A CA 1
ATOM 1510 C C . ASP A 1 201 ? 84.829 -7.197 -83.321 1.00 46.16 201 ASP A C 1
ATOM 1512 O O . ASP A 1 201 ? 85.383 -6.222 -83.827 1.00 46.16 201 ASP A O 1
ATOM 1516 N N . LEU A 1 202 ? 85.521 -8.038 -82.542 1.00 41.16 202 LEU A N 1
ATOM 1517 C CA . LEU A 1 202 ? 86.954 -7.884 -82.231 1.00 41.16 202 LEU A CA 1
ATOM 1518 C C . LEU A 1 202 ? 87.864 -8.907 -82.930 1.00 41.16 202 LEU A C 1
ATOM 1520 O O . LEU A 1 202 ? 89.085 -8.776 -82.859 1.00 41.16 202 LEU A O 1
ATOM 1524 N N . ALA A 1 203 ? 87.298 -9.879 -83.654 1.00 45.12 203 ALA A N 1
ATOM 1525 C CA . ALA A 1 203 ? 88.052 -10.913 -84.369 1.00 45.12 203 ALA A CA 1
ATOM 1526 C C . ALA A 1 203 ? 88.134 -10.701 -85.899 1.00 45.12 203 ALA A C 1
ATOM 1528 O O . ALA A 1 203 ? 88.921 -11.379 -86.552 1.00 45.12 203 ALA A O 1
ATOM 1529 N N . SER A 1 204 ? 87.396 -9.743 -86.481 1.00 46.47 204 SER A N 1
ATOM 1530 C CA . SER A 1 204 ? 87.372 -9.493 -87.941 1.00 46.47 204 SER A CA 1
ATOM 1531 C C . SER A 1 204 ? 88.395 -8.455 -88.435 1.00 46.47 204 SER A C 1
ATOM 1533 O O . SER A 1 204 ? 88.474 -8.170 -89.627 1.00 46.47 204 SER A O 1
ATOM 1535 N N . LYS A 1 205 ? 89.234 -7.909 -87.543 1.00 42.31 205 LYS A N 1
ATOM 1536 C CA . LYS A 1 205 ? 90.277 -6.920 -87.885 1.00 42.31 205 LYS A CA 1
ATOM 1537 C C . LYS A 1 205 ? 91.565 -7.522 -88.471 1.00 42.31 205 LYS A C 1
ATOM 1539 O O . LYS A 1 205 ? 92.512 -6.781 -88.725 1.00 42.31 205 LYS A O 1
ATOM 1544 N N . TYR A 1 206 ? 91.604 -8.837 -88.688 1.00 37.34 206 TYR A N 1
ATOM 1545 C CA . TYR A 1 206 ? 92.753 -9.567 -89.229 1.00 37.34 206 TYR A CA 1
ATOM 1546 C C . TYR A 1 206 ? 92.322 -10.502 -90.368 1.00 37.34 206 TYR A C 1
ATOM 1548 O O . TYR A 1 206 ? 92.375 -11.720 -90.248 1.00 37.34 206 TYR A O 1
ATOM 1556 N N . ASP A 1 207 ? 91.887 -9.910 -91.476 1.00 32.75 207 ASP A N 1
ATOM 1557 C CA . ASP A 1 207 ? 91.755 -10.583 -92.772 1.00 32.75 207 ASP A CA 1
ATOM 1558 C C . ASP A 1 207 ? 93.145 -10.539 -93.444 1.00 32.75 207 ASP A C 1
ATOM 1560 O O . ASP A 1 207 ? 93.672 -9.456 -93.696 1.00 32.75 207 ASP A O 1
ATOM 1564 N N . THR A 1 208 ? 93.924 -11.617 -93.584 1.00 32.59 208 THR A N 1
ATOM 1565 C CA . THR A 1 208 ? 93.914 -12.655 -94.648 1.00 32.59 208 THR A CA 1
ATOM 1566 C C . THR A 1 208 ? 95.274 -13.408 -94.580 1.00 32.59 208 THR A C 1
ATOM 1568 O O . THR A 1 208 ? 96.167 -12.912 -93.883 1.00 32.59 208 THR A O 1
ATOM 1571 N N . PRO A 1 209 ? 95.577 -14.485 -95.356 1.00 43.22 209 PRO A N 1
ATOM 1572 C CA . PRO A 1 209 ? 94.747 -15.377 -96.194 1.00 43.22 209 PRO A CA 1
ATOM 1573 C C . PRO A 1 209 ? 95.060 -16.887 -95.986 1.00 43.22 209 PRO A C 1
ATOM 1575 O O . PRO A 1 209 ? 96.153 -17.237 -95.555 1.00 43.22 209 PRO A O 1
ATOM 1578 N N . ALA A 1 210 ? 94.174 -17.797 -96.414 1.00 31.69 210 ALA A N 1
ATOM 1579 C CA . ALA A 1 210 ? 94.561 -19.131 -96.922 1.00 31.69 210 ALA A CA 1
ATOM 1580 C C . ALA A 1 210 ? 93.347 -19.867 -97.521 1.00 31.69 210 ALA A C 1
ATOM 1582 O O . ALA A 1 210 ? 92.441 -20.276 -96.808 1.00 31.69 210 ALA A O 1
ATOM 1583 N N . SER A 1 211 ? 93.303 -19.962 -98.853 1.00 34.50 211 SER A N 1
ATOM 1584 C CA . SER A 1 211 ? 93.353 -21.226 -99.613 1.00 34.50 211 SER A CA 1
ATOM 1585 C C . SER A 1 211 ? 92.097 -22.100 -99.490 1.00 34.50 211 SER A C 1
ATOM 1587 O O . SER A 1 211 ? 91.857 -22.746 -98.479 1.00 34.50 211 SER A O 1
ATOM 1589 N N . ALA A 1 212 ? 91.280 -22.132 -100.541 1.00 45.69 212 ALA A N 1
ATOM 1590 C CA . ALA A 1 212 ? 91.319 -23.260 -101.479 1.00 45.69 212 ALA A CA 1
ATOM 1591 C C . ALA A 1 212 ? 90.988 -24.600 -100.800 1.00 45.69 212 ALA A C 1
ATOM 1593 O O . ALA A 1 212 ? 91.874 -25.422 -100.598 1.00 45.69 212 ALA A O 1
ATOM 1594 N N . LEU A 1 213 ? 89.718 -24.806 -100.436 1.00 39.72 213 LEU A N 1
ATOM 1595 C CA . LEU A 1 213 ? 89.227 -26.147 -100.095 1.00 39.72 213 LEU A CA 1
ATOM 1596 C C . LEU A 1 213 ? 87.707 -26.330 -100.245 1.00 39.72 213 LEU A C 1
ATOM 1598 O O . LEU A 1 213 ? 87.250 -27.461 -100.380 1.00 39.72 213 LEU A O 1
ATOM 1602 N N . ASP A 1 214 ? 86.919 -25.254 -100.328 1.00 41.44 214 ASP A N 1
ATOM 1603 C CA . ASP A 1 214 ? 85.456 -25.393 -100.448 1.00 41.44 214 ASP A CA 1
ATOM 1604 C C . ASP A 1 214 ? 84.941 -25.528 -101.891 1.00 41.44 214 ASP A C 1
ATOM 1606 O O . ASP A 1 214 ? 83.854 -26.067 -102.111 1.00 41.44 214 ASP A O 1
ATOM 1610 N N . ASP A 1 215 ? 85.767 -25.189 -102.889 1.00 50.47 215 ASP A N 1
ATOM 1611 C CA . ASP A 1 215 ? 85.519 -25.524 -104.303 1.00 50.47 215 ASP A CA 1
ATOM 1612 C C . ASP A 1 215 ? 85.580 -27.045 -104.581 1.00 50.47 215 ASP A C 1
ATOM 1614 O O . ASP A 1 215 ? 85.170 -27.510 -105.651 1.00 50.47 215 ASP A O 1
ATOM 1618 N N . GLU A 1 216 ? 86.056 -27.839 -103.616 1.00 47.06 216 GLU A N 1
ATOM 1619 C CA . GLU A 1 216 ? 86.268 -29.284 -103.751 1.00 47.06 216 GLU A CA 1
ATOM 1620 C C . GLU A 1 216 ? 85.224 -30.117 -102.980 1.00 47.06 216 GLU A C 1
ATOM 1622 O O . GLU A 1 216 ? 84.873 -31.222 -103.398 1.00 47.06 216 GLU A O 1
ATOM 1627 N N . VAL A 1 217 ? 84.604 -29.561 -101.932 1.00 51.94 217 VAL A N 1
ATOM 1628 C CA . VAL A 1 217 ? 83.586 -30.263 -101.124 1.00 51.94 217 VAL A CA 1
ATOM 1629 C C . VAL A 1 217 ? 82.199 -30.235 -101.781 1.00 51.94 217 VAL A C 1
ATOM 1631 O O . VAL A 1 217 ? 81.478 -31.237 -101.756 1.00 51.94 217 VAL A O 1
ATOM 1634 N N . ALA A 1 218 ? 81.838 -29.147 -102.468 1.00 55.66 218 ALA A N 1
ATOM 1635 C CA . ALA A 1 218 ? 80.559 -29.060 -103.180 1.00 55.66 218 ALA A CA 1
ATOM 1636 C C . ALA A 1 218 ? 80.509 -29.956 -104.438 1.00 55.66 218 ALA A C 1
ATOM 1638 O O . ALA A 1 218 ? 79.453 -30.492 -104.781 1.00 55.66 218 ALA A O 1
ATOM 1639 N N . LYS A 1 219 ? 81.655 -30.193 -105.093 1.00 56.81 219 LYS A N 1
ATOM 1640 C CA . LYS A 1 219 ? 81.761 -31.112 -106.243 1.00 56.81 219 LYS A CA 1
ATOM 1641 C C . LYS A 1 219 ? 81.736 -32.591 -105.844 1.00 56.81 219 LYS A C 1
ATOM 1643 O O . LYS A 1 219 ? 81.295 -33.414 -106.643 1.00 56.81 219 LYS A O 1
ATOM 1648 N N . LEU A 1 220 ? 82.135 -32.943 -104.619 1.00 51.03 220 LEU A N 1
ATOM 1649 C CA . LEU A 1 220 ? 82.180 -34.340 -104.160 1.00 51.03 220 LEU A CA 1
ATOM 1650 C C . LEU A 1 220 ? 80.858 -34.865 -103.580 1.00 51.03 220 LEU A C 1
ATOM 1652 O O . LEU A 1 220 ? 80.639 -36.076 -103.568 1.00 51.03 220 LEU A O 1
ATOM 1656 N N . MET A 1 221 ? 79.935 -33.990 -103.174 1.00 53.75 221 MET A N 1
ATOM 1657 C CA . MET A 1 221 ? 78.613 -34.410 -102.678 1.00 53.75 221 MET A CA 1
ATOM 1658 C C . MET A 1 221 ? 77.559 -34.560 -103.789 1.00 53.75 221 MET A C 1
ATOM 1660 O O . MET A 1 221 ? 76.526 -35.190 -103.566 1.00 53.75 221 MET A O 1
ATOM 1664 N N . ALA A 1 222 ? 77.829 -34.047 -104.996 1.00 57.59 222 ALA A N 1
ATOM 1665 C CA . ALA A 1 222 ? 76.895 -34.052 -106.124 1.00 57.59 222 ALA A CA 1
ATOM 1666 C C . ALA A 1 222 ? 76.935 -35.313 -107.019 1.00 57.59 222 ALA A C 1
ATOM 1668 O O . ALA A 1 222 ? 76.101 -35.420 -107.911 1.00 57.59 222 ALA A O 1
ATOM 1669 N N . ALA A 1 223 ? 77.850 -36.275 -106.824 1.00 48.94 223 ALA A N 1
ATOM 1670 C CA . ALA A 1 223 ? 78.019 -37.365 -107.804 1.00 48.94 223 ALA A CA 1
ATOM 1671 C C . ALA A 1 223 ? 78.210 -38.789 -107.248 1.00 48.94 223 ALA A C 1
ATOM 1673 O O . ALA A 1 223 ? 78.420 -39.702 -108.038 1.00 48.94 223 ALA A O 1
ATOM 1674 N N . ASN A 1 224 ? 78.116 -39.032 -105.931 1.00 52.53 224 ASN A N 1
ATOM 1675 C CA . ASN A 1 224 ? 78.370 -40.378 -105.378 1.00 52.53 224 ASN A CA 1
ATOM 1676 C C . ASN A 1 224 ? 77.288 -40.949 -104.446 1.00 52.53 224 ASN A C 1
ATOM 1678 O O . ASN A 1 224 ? 77.566 -41.738 -103.542 1.00 52.53 224 ASN A O 1
ATOM 1682 N N . LYS A 1 225 ? 76.018 -40.626 -104.712 1.00 46.69 225 LYS A N 1
ATOM 1683 C CA . LYS A 1 225 ? 74.877 -41.409 -104.210 1.00 46.69 225 LYS A CA 1
ATOM 1684 C C . LYS A 1 225 ? 73.812 -41.609 -105.300 1.00 46.69 225 LYS A C 1
ATOM 1686 O O . LYS A 1 225 ? 72.719 -41.085 -105.169 1.00 46.69 225 LYS A O 1
ATOM 1691 N N . LYS A 1 226 ? 74.146 -42.454 -106.292 1.00 41.72 226 LYS A N 1
ATOM 1692 C CA . LYS A 1 226 ? 73.243 -43.256 -107.158 1.00 41.72 226 LYS A CA 1
ATOM 1693 C C . LYS A 1 226 ? 72.279 -42.444 -108.056 1.00 41.72 226 LYS A C 1
ATOM 1695 O O . LYS A 1 226 ? 71.441 -41.710 -107.555 1.00 41.72 226 LYS A O 1
ATOM 1700 N N . GLY A 1 227 ? 72.255 -42.606 -109.378 1.00 32.62 227 GLY A N 1
ATOM 1701 C CA . GLY A 1 227 ? 72.618 -43.782 -110.186 1.00 32.62 227 GLY A CA 1
ATOM 1702 C C . GLY A 1 227 ? 73.917 -43.702 -110.964 1.00 32.62 227 GLY A C 1
ATOM 1703 O O . GLY A 1 227 ? 74.354 -42.581 -111.290 1.00 32.62 227 GLY A O 1
#

Organism: Pontiella desulfatans (NCBI:txid2750659)

Radius of gyrati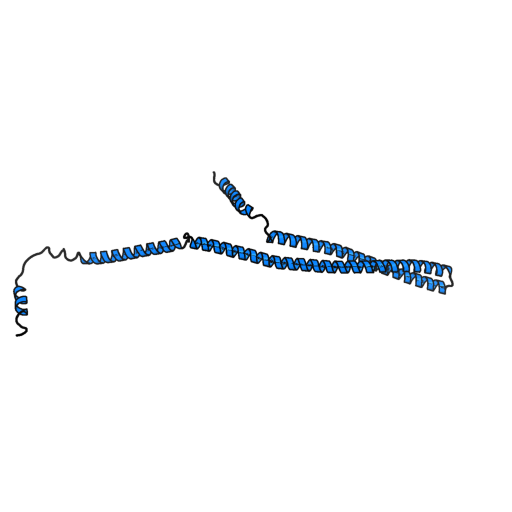on: 56.59 Å; chains: 1; bounding box: 125×77×156 Å

pLDDT: mean 72.65, std 21.71, range [31.69, 98.69]